Protein AF-0000000080768023 (afdb_homodimer)

Structure (mmCIF, N/CA/C/O backbone):
data_AF-0000000080768023-model_v1
#
loop_
_entity.id
_entity.type
_entity.pdbx_description
1 polymer 'Probable transcription regulator protein'
#
loop_
_atom_site.group_PDB
_atom_site.id
_atom_site.type_symbol
_atom_site.label_atom_id
_atom_site.label_alt_id
_atom_site.label_comp_id
_atom_site.label_asym_id
_atom_site.label_entity_id
_atom_site.label_seq_id
_atom_site.pdbx_PDB_ins_code
_atom_site.Cartn_x
_atom_site.Cartn_y
_atom_site.Cartn_z
_atom_site.occupancy
_atom_site.B_iso_or_equiv
_atom_site.auth_seq_id
_atom_site.auth_comp_id
_atom_site.auth_asym_id
_atom_site.auth_atom_id
_atom_site.pdbx_PDB_model_num
ATOM 1 N N . MET A 1 1 ? 14.68 -6.324 19.484 1 39.81 1 MET A N 1
ATOM 2 C CA . MET A 1 1 ? 15.797 -5.855 18.656 1 39.81 1 MET A CA 1
ATOM 3 C C . MET A 1 1 ? 15.359 -5.605 17.219 1 39.81 1 MET A C 1
ATOM 5 O O . MET A 1 1 ? 14.578 -6.383 16.672 1 39.81 1 MET A O 1
ATOM 9 N N . LYS A 1 2 ? 15.414 -4.352 16.703 1 50.47 2 LYS A N 1
ATOM 10 C CA . LYS A 1 2 ? 15 -4.09 15.32 1 50.47 2 LYS A CA 1
ATOM 11 C C . LYS A 1 2 ? 15.594 -5.117 14.367 1 50.47 2 LYS A C 1
ATOM 13 O O . LYS A 1 2 ? 16.797 -5.398 14.414 1 50.47 2 LYS A O 1
ATOM 18 N N . PRO A 1 3 ? 14.828 -5.941 13.727 1 58.25 3 PRO A N 1
ATOM 19 C CA . PRO A 1 3 ? 15.469 -6.957 12.883 1 58.25 3 PRO A CA 1
ATOM 20 C C . PRO A 1 3 ? 16.594 -6.383 12.023 1 58.25 3 PRO A C 1
ATOM 22 O O . PRO A 1 3 ? 16.547 -5.215 11.633 1 58.25 3 PRO A O 1
ATOM 25 N N . LYS A 1 4 ? 17.812 -6.875 12.211 1 63.78 4 LYS A N 1
ATOM 26 C CA . LYS A 1 4 ? 19 -6.496 11.445 1 63.78 4 LYS A CA 1
ATOM 27 C C . LYS A 1 4 ? 18.75 -6.617 9.945 1 63.78 4 LYS A C 1
ATOM 29 O O . LYS A 1 4 ? 18.141 -7.59 9.492 1 63.78 4 LYS A O 1
ATOM 34 N N . ALA A 1 5 ? 18.984 -5.449 9.156 1 71.31 5 ALA A N 1
ATOM 35 C CA . ALA A 1 5 ? 18.938 -5.477 7.695 1 71.31 5 ALA A CA 1
ATOM 36 C C . ALA A 1 5 ? 19.688 -6.68 7.137 1 71.31 5 ALA A C 1
ATOM 38 O O . ALA A 1 5 ? 20.734 -7.066 7.672 1 71.31 5 ALA A O 1
ATOM 39 N N . VAL A 1 6 ? 18.938 -7.504 6.281 1 82.31 6 VAL A N 1
ATOM 40 C CA . VAL A 1 6 ? 19.531 -8.633 5.578 1 82.31 6 VAL A CA 1
ATOM 41 C C . VAL A 1 6 ? 20.375 -8.133 4.41 1 82.31 6 VAL A C 1
ATOM 43 O O . VAL A 1 6 ? 20.031 -7.148 3.756 1 82.31 6 VAL A O 1
ATOM 46 N N . GLU A 1 7 ? 21.547 -8.68 4.324 1 88 7 GLU A N 1
ATOM 47 C CA . GLU A 1 7 ? 22.359 -8.336 3.17 1 88 7 GLU A CA 1
ATOM 48 C C . GLU A 1 7 ? 21.828 -8.984 1.896 1 88 7 GLU A C 1
ATOM 50 O O . GLU A 1 7 ? 21.797 -10.211 1.781 1 88 7 GLU A O 1
ATOM 55 N N . LEU A 1 8 ? 21.375 -8.164 0.976 1 93.69 8 LEU A N 1
ATOM 56 C CA . LEU A 1 8 ? 20.828 -8.633 -0.293 1 93.69 8 LEU A CA 1
ATOM 57 C C . LEU A 1 8 ? 21.828 -8.422 -1.427 1 93.69 8 LEU A C 1
ATOM 59 O O . LEU A 1 8 ? 22.422 -7.344 -1.548 1 93.69 8 LEU A O 1
ATOM 63 N N . ASP A 1 9 ? 22.047 -9.43 -2.16 1 93.69 9 ASP A N 1
ATOM 64 C CA . ASP A 1 9 ? 22.906 -9.25 -3.322 1 93.69 9 ASP A CA 1
ATOM 65 C C . ASP A 1 9 ? 22.094 -8.891 -4.562 1 93.69 9 ASP A C 1
ATOM 67 O O . ASP A 1 9 ? 20.891 -8.68 -4.477 1 93.69 9 ASP A O 1
ATOM 71 N N . ARG A 1 10 ? 22.75 -8.773 -5.688 1 93.94 10 ARG A N 1
ATOM 72 C CA . ARG A 1 10 ? 22.141 -8.297 -6.922 1 93.94 10 ARG A CA 1
ATOM 73 C C . ARG A 1 10 ? 21.047 -9.242 -7.387 1 93.94 10 ARG A C 1
ATOM 75 O O . ARG A 1 10 ? 20 -8.805 -7.898 1 93.94 10 ARG A O 1
ATOM 82 N N . LEU A 1 11 ? 21.281 -10.5 -7.23 1 95 11 LEU A N 1
ATOM 83 C CA . LEU A 1 11 ? 20.297 -11.484 -7.668 1 95 11 LEU A CA 1
ATOM 84 C C . LEU A 1 11 ? 19.047 -11.43 -6.797 1 95 11 LEU A C 1
ATOM 86 O O . LEU A 1 11 ? 17.922 -11.555 -7.297 1 95 11 LEU A O 1
ATOM 90 N N . ASP A 1 12 ? 19.266 -11.273 -5.488 1 96 12 ASP A N 1
ATOM 91 C CA . ASP A 1 12 ? 18.141 -11.094 -4.59 1 96 12 ASP A CA 1
ATOM 92 C C . ASP A 1 12 ? 17.266 -9.914 -5.035 1 96 12 ASP A C 1
ATOM 94 O O . ASP A 1 12 ? 16.047 -10.031 -5.09 1 96 12 ASP A O 1
ATOM 98 N N . TRP A 1 13 ? 17.891 -8.844 -5.418 1 95.56 13 TRP A N 1
ATOM 99 C CA . TRP A 1 13 ? 17.172 -7.641 -5.82 1 95.56 13 TRP A CA 1
ATOM 100 C C . TRP A 1 13 ? 16.422 -7.871 -7.129 1 95.56 13 TRP A C 1
ATOM 102 O O . TRP A 1 13 ? 15.297 -7.395 -7.301 1 95.56 13 TRP A O 1
ATOM 112 N N . ARG A 1 14 ? 17.047 -8.492 -8 1 95.25 14 ARG A N 1
ATOM 113 C CA . ARG A 1 14 ? 16.359 -8.797 -9.258 1 95.25 14 ARG A CA 1
ATOM 114 C C . ARG A 1 14 ? 15.109 -9.625 -9.016 1 95.25 14 ARG A C 1
ATOM 116 O O . ARG A 1 14 ? 14.07 -9.383 -9.633 1 95.25 14 ARG A O 1
ATOM 123 N N . ILE A 1 15 ? 15.242 -10.57 -8.141 1 96.94 15 ILE A N 1
ATOM 124 C CA . ILE A 1 15 ? 14.102 -11.406 -7.777 1 96.94 15 ILE A CA 1
ATOM 125 C C . ILE A 1 15 ? 13 -10.539 -7.176 1 96.94 15 ILE A C 1
ATOM 127 O O . ILE A 1 15 ? 11.836 -10.633 -7.586 1 96.94 15 ILE A O 1
ATOM 131 N N . LEU A 1 16 ? 13.383 -9.672 -6.242 1 96.75 16 LEU A N 1
ATOM 132 C CA . LEU A 1 16 ? 12.414 -8.82 -5.551 1 96.75 16 LEU A CA 1
ATOM 133 C C . LEU A 1 16 ? 11.727 -7.875 -6.523 1 96.75 16 LEU A C 1
ATOM 135 O O . LEU A 1 16 ? 10.523 -7.621 -6.406 1 96.75 16 LEU A O 1
ATOM 139 N N . GLU A 1 17 ? 12.469 -7.379 -7.426 1 95 17 GLU A N 1
ATOM 140 C CA . GLU A 1 17 ? 11.914 -6.445 -8.398 1 95 17 GLU A CA 1
ATOM 141 C C . GLU A 1 17 ? 10.859 -7.125 -9.266 1 95 17 GLU A C 1
ATOM 143 O O . GLU A 1 17 ? 9.781 -6.566 -9.492 1 95 17 GLU A O 1
ATOM 148 N N . VAL A 1 18 ? 11.117 -8.305 -9.703 1 95.44 18 VAL A N 1
ATOM 149 C CA . VAL A 1 18 ? 10.172 -9.039 -10.539 1 95.44 18 VAL A CA 1
ATOM 150 C C . VAL A 1 18 ? 8.93 -9.398 -9.719 1 95.44 18 VAL A C 1
ATOM 152 O O . VAL A 1 18 ? 7.805 -9.172 -10.156 1 95.44 18 VAL A O 1
ATOM 155 N N . LEU A 1 19 ? 9.125 -9.844 -8.523 1 96.56 19 LEU A N 1
ATOM 156 C CA . LEU A 1 19 ? 8.023 -10.336 -7.703 1 96.56 19 LEU A CA 1
ATOM 157 C C . LEU A 1 19 ? 7.113 -9.188 -7.273 1 96.56 19 LEU A C 1
ATOM 159 O O . LEU A 1 19 ? 5.918 -9.383 -7.062 1 96.56 19 LEU A O 1
ATOM 163 N N . GLN A 1 20 ? 7.645 -7.965 -7.148 1 96.06 20 GLN A N 1
ATOM 164 C CA . GLN A 1 20 ? 6.84 -6.816 -6.75 1 96.06 20 GLN A CA 1
ATOM 165 C C . GLN A 1 20 ? 5.891 -6.395 -7.871 1 96.06 20 GLN A C 1
ATOM 167 O O . GLN A 1 20 ? 4.887 -5.723 -7.621 1 96.06 20 GLN A O 1
ATOM 172 N N . THR A 1 21 ? 6.199 -6.801 -9.047 1 92.25 21 THR A N 1
ATOM 173 C CA . THR A 1 21 ? 5.367 -6.414 -10.18 1 92.25 21 THR A CA 1
ATOM 174 C C . THR A 1 21 ? 4.59 -7.613 -10.719 1 92.25 21 THR A C 1
ATOM 176 O O . THR A 1 21 ? 3.471 -7.465 -11.211 1 92.25 21 THR A O 1
ATOM 179 N N . HIS A 1 22 ? 5.211 -8.758 -10.594 1 91.81 22 HIS A N 1
ATOM 180 C CA . HIS A 1 22 ? 4.617 -10 -11.062 1 91.81 22 HIS A CA 1
ATOM 181 C C . HIS A 1 22 ? 4.762 -11.109 -10.023 1 91.81 22 HIS A C 1
ATOM 183 O O . HIS A 1 22 ? 5.539 -12.047 -10.219 1 91.81 22 HIS A O 1
ATOM 189 N N . ALA A 1 23 ? 3.848 -11.055 -9.148 1 94.06 23 ALA A N 1
ATOM 190 C CA . ALA A 1 23 ? 3.986 -11.969 -8.016 1 94.06 23 ALA A CA 1
ATOM 191 C C . ALA A 1 23 ? 3.617 -13.391 -8.414 1 94.06 23 ALA A C 1
ATOM 193 O O . ALA A 1 23 ? 3.988 -14.352 -7.727 1 94.06 23 ALA A O 1
ATOM 194 N N . ARG A 1 24 ? 2.912 -13.57 -9.469 1 91.88 24 ARG A N 1
ATOM 195 C CA . ARG A 1 24 ? 2.438 -14.898 -9.844 1 91.88 24 ARG A CA 1
ATOM 196 C C . ARG A 1 24 ? 3.355 -15.539 -10.883 1 91.88 24 ARG A C 1
ATOM 198 O O . ARG A 1 24 ? 3.045 -16.609 -11.422 1 91.88 24 ARG A O 1
ATOM 205 N N . VAL A 1 25 ? 4.438 -14.93 -11.172 1 93.06 25 VAL A N 1
ATOM 206 C CA . VAL A 1 25 ? 5.422 -15.516 -12.07 1 93.06 25 VAL A CA 1
ATOM 207 C C . VAL A 1 25 ? 5.91 -16.844 -11.5 1 93.06 25 VAL A C 1
ATOM 209 O O . VAL A 1 25 ? 6.125 -16.969 -10.289 1 93.06 25 VAL A O 1
ATOM 212 N N . THR A 1 26 ? 6.066 -17.828 -12.383 1 92.94 26 THR A N 1
ATOM 213 C CA . THR A 1 26 ? 6.594 -19.109 -11.922 1 92.94 26 THR A CA 1
ATOM 214 C C . THR A 1 26 ? 8.094 -19.016 -11.641 1 92.94 26 THR A C 1
ATOM 216 O O . THR A 1 26 ? 8.789 -18.203 -12.258 1 92.94 26 THR A O 1
ATOM 219 N N . ASN A 1 27 ? 8.5 -19.875 -10.711 1 94.81 27 ASN A N 1
ATOM 220 C CA . ASN A 1 27 ? 9.93 -19.891 -10.422 1 94.81 27 ASN A CA 1
ATOM 221 C C . ASN A 1 27 ? 10.75 -20.234 -11.664 1 94.81 27 ASN A C 1
ATOM 223 O O . ASN A 1 27 ? 11.867 -19.734 -11.836 1 94.81 27 ASN A O 1
ATOM 227 N N . THR A 1 28 ? 10.188 -21.062 -12.477 1 95.69 28 THR A N 1
ATOM 228 C CA . THR A 1 28 ? 10.852 -21.406 -13.727 1 95.69 28 THR A CA 1
ATOM 229 C C . THR A 1 28 ? 11.016 -20.188 -14.617 1 95.69 28 THR A C 1
ATOM 231 O O . THR A 1 28 ? 12.117 -19.906 -15.094 1 95.69 28 THR A O 1
ATOM 234 N N . GLU A 1 29 ? 9.984 -19.469 -14.828 1 96.19 29 GLU A N 1
ATOM 235 C CA . GLU A 1 29 ? 10.023 -18.266 -15.664 1 96.19 29 GLU A CA 1
ATOM 236 C C . GLU A 1 29 ? 10.93 -17.203 -15.047 1 96.19 29 GLU A C 1
ATOM 238 O O . GLU A 1 29 ? 11.695 -16.547 -15.758 1 96.19 29 GLU A O 1
ATOM 243 N N . LEU A 1 30 ? 10.805 -17.047 -13.766 1 96.19 30 LEU A N 1
ATOM 244 C CA . LEU A 1 30 ? 11.648 -16.094 -13.062 1 96.19 30 LEU A CA 1
ATOM 245 C C . LEU A 1 30 ? 13.125 -16.438 -13.227 1 96.19 30 LEU A C 1
ATOM 247 O O . LEU A 1 30 ? 13.945 -15.555 -13.477 1 96.19 30 LEU A O 1
ATOM 251 N N . GLY A 1 31 ? 13.414 -17.688 -13.062 1 96.56 31 GLY A N 1
ATOM 252 C CA . GLY A 1 31 ? 14.781 -18.141 -13.273 1 96.56 31 GLY A CA 1
ATOM 253 C C . GLY A 1 31 ? 15.32 -17.812 -14.648 1 96.56 31 GLY A C 1
ATOM 254 O O . GLY A 1 31 ? 16.438 -17.297 -14.781 1 96.56 31 GLY A O 1
ATOM 255 N N . LYS A 1 32 ? 14.547 -18.062 -15.68 1 96.5 32 LYS A N 1
ATOM 256 C CA . LYS A 1 32 ? 14.922 -17.75 -17.062 1 96.5 32 LYS A CA 1
ATOM 257 C C . LYS A 1 32 ? 15.195 -16.266 -17.234 1 96.5 32 LYS A C 1
ATOM 259 O O . LYS A 1 32 ? 16.141 -15.875 -17.906 1 96.5 32 LYS A O 1
ATOM 264 N N . GLN A 1 33 ? 14.453 -15.477 -16.625 1 94.88 33 GLN A N 1
ATOM 265 C CA . GLN A 1 33 ? 14.555 -14.031 -16.766 1 94.88 33 GLN A CA 1
ATOM 266 C C . GLN A 1 33 ? 15.844 -13.508 -16.141 1 94.88 33 GLN A C 1
ATOM 268 O O . GLN A 1 33 ? 16.422 -12.539 -16.641 1 94.88 33 GLN A O 1
ATOM 273 N N . ILE A 1 34 ? 16.266 -14.117 -15.102 1 94.62 34 ILE A N 1
ATOM 274 C CA . ILE A 1 34 ? 17.344 -13.477 -14.375 1 94.62 34 ILE A CA 1
ATOM 275 C C . ILE A 1 34 ? 18.609 -14.352 -14.438 1 94.62 34 ILE A C 1
ATOM 277 O O . ILE A 1 34 ? 19.609 -14.062 -13.773 1 94.62 34 ILE A O 1
ATOM 281 N N . GLY A 1 35 ? 18.547 -15.477 -15.086 1 95.38 35 GLY A N 1
ATOM 282 C CA . GLY A 1 35 ? 19.719 -16.312 -15.336 1 95.38 35 GLY A CA 1
ATOM 283 C C . GLY A 1 35 ? 20.016 -17.266 -14.203 1 95.38 35 GLY A C 1
ATOM 284 O O . GLY A 1 35 ? 21.172 -17.469 -13.844 1 95.38 35 GLY A O 1
ATOM 285 N N . LEU A 1 36 ? 19.062 -17.844 -13.586 1 96.38 36 LEU A N 1
ATOM 286 C CA . LEU A 1 36 ? 19.203 -18.844 -12.531 1 96.38 36 LEU A CA 1
ATOM 287 C C . LEU A 1 36 ? 18.375 -20.078 -12.844 1 96.38 36 LEU A C 1
ATOM 289 O O . LEU A 1 36 ? 17.422 -20.016 -13.617 1 96.38 36 LEU A O 1
ATOM 293 N N . SER A 1 37 ? 18.859 -21.156 -12.211 1 96.81 37 SER A N 1
ATOM 294 C CA . SER A 1 37 ? 18.016 -22.344 -12.273 1 96.81 37 SER A CA 1
ATOM 295 C C . SER A 1 37 ? 16.797 -22.219 -11.391 1 96.81 37 SER A C 1
ATOM 297 O O . SER A 1 37 ? 16.766 -21.391 -10.469 1 96.81 37 SER A O 1
ATOM 299 N N . GLN A 1 38 ? 15.805 -23.016 -11.672 1 96.56 38 GLN A N 1
ATOM 300 C CA . GLN A 1 38 ? 14.57 -23 -10.891 1 96.56 38 GLN A CA 1
ATOM 301 C C . GLN A 1 38 ? 14.852 -23.328 -9.43 1 96.56 38 GLN A C 1
ATOM 303 O O . GLN A 1 38 ? 14.367 -22.641 -8.523 1 96.56 38 GLN A O 1
ATOM 308 N N . PRO A 1 39 ? 15.664 -24.375 -9.102 1 97.25 39 PRO A N 1
ATOM 309 C CA . PRO A 1 39 ? 15.953 -24.656 -7.691 1 97.25 39 PRO A CA 1
ATOM 310 C C . PRO A 1 39 ? 16.672 -23.5 -6.996 1 97.25 39 PRO A C 1
ATOM 312 O O . PRO A 1 39 ? 16.422 -23.234 -5.816 1 97.25 39 PRO A O 1
ATOM 315 N N . ALA A 1 40 ? 17.516 -22.859 -7.684 1 97.31 40 ALA A N 1
ATOM 316 C CA . ALA A 1 40 ? 18.234 -21.719 -7.117 1 97.31 40 ALA A CA 1
ATOM 317 C C . ALA A 1 40 ? 17.281 -20.578 -6.781 1 97.31 40 ALA A C 1
ATOM 319 O O . ALA A 1 40 ? 17.391 -19.984 -5.711 1 97.31 40 ALA A O 1
ATOM 320 N N . VAL A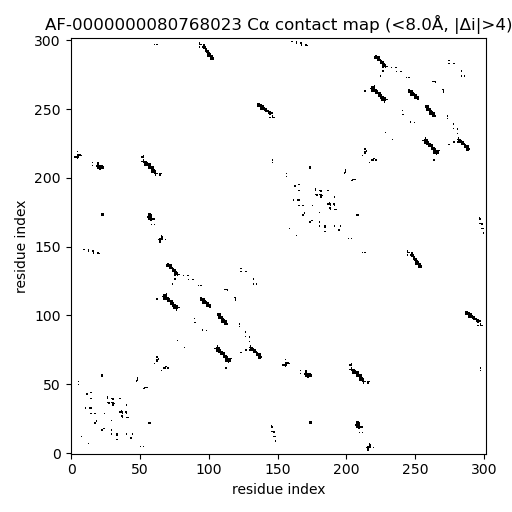 1 41 ? 16.406 -20.25 -7.738 1 97.44 41 VAL A N 1
ATOM 321 C CA . VAL A 1 41 ? 15.398 -19.219 -7.516 1 97.44 41 VAL A CA 1
ATOM 322 C C . VAL A 1 41 ? 14.539 -19.594 -6.309 1 97.44 41 VAL A C 1
ATOM 324 O O . VAL A 1 41 ? 14.32 -18.766 -5.418 1 97.44 41 VAL A O 1
ATOM 327 N N . SER A 1 42 ? 14.117 -20.812 -6.281 1 97.38 42 SER A N 1
ATOM 328 C CA . SER A 1 42 ? 13.258 -21.281 -5.199 1 97.38 42 SER A CA 1
ATOM 329 C C . SER A 1 42 ? 13.945 -21.141 -3.844 1 97.38 42 SER A C 1
ATOM 331 O O . SER A 1 42 ? 13.328 -20.703 -2.873 1 97.38 42 SER A O 1
ATOM 333 N N . ALA A 1 43 ? 15.133 -21.516 -3.799 1 97.81 43 ALA A N 1
ATOM 334 C CA . ALA A 1 43 ? 15.898 -21.438 -2.557 1 97.81 43 ALA A CA 1
ATOM 335 C C . ALA A 1 43 ? 16.047 -19.984 -2.096 1 97.81 43 ALA A C 1
ATOM 337 O O . ALA A 1 43 ? 15.906 -19.688 -0.906 1 97.81 43 ALA A O 1
ATOM 338 N N . ARG A 1 44 ? 16.312 -19.156 -3 1 97.44 44 ARG A N 1
ATOM 339 C CA . ARG A 1 44 ? 16.5 -17.75 -2.66 1 97.44 44 ARG A CA 1
ATOM 340 C C . ARG A 1 44 ? 15.188 -17.125 -2.193 1 97.44 44 ARG A C 1
ATOM 342 O O . ARG A 1 44 ? 15.164 -16.391 -1.211 1 97.44 44 ARG A O 1
ATOM 349 N N . ILE A 1 45 ? 14.141 -17.391 -2.889 1 97.38 45 ILE A N 1
ATOM 350 C CA . ILE A 1 45 ? 12.836 -16.875 -2.498 1 97.38 45 ILE A CA 1
ATOM 351 C C . ILE A 1 45 ? 12.477 -17.375 -1.098 1 97.38 45 ILE A C 1
ATOM 353 O O . ILE A 1 45 ? 12.031 -16.594 -0.251 1 97.38 45 ILE A O 1
ATOM 357 N N . ARG A 1 46 ? 12.68 -18.656 -0.914 1 97.31 46 ARG A N 1
ATOM 358 C CA . ARG A 1 46 ? 12.406 -19.234 0.399 1 97.31 46 ARG A CA 1
ATOM 359 C C . ARG A 1 46 ? 13.203 -18.531 1.486 1 97.31 46 ARG A C 1
A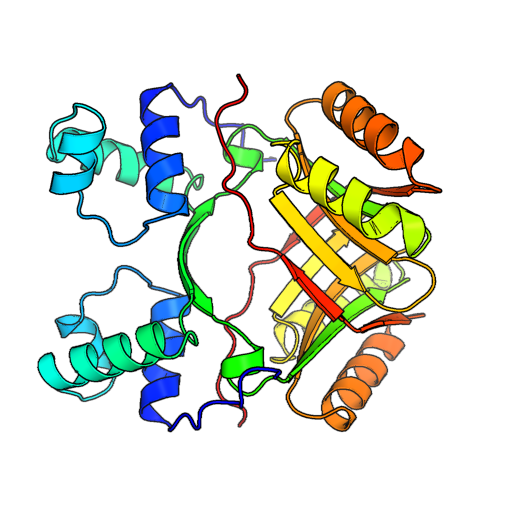TOM 361 O O . ARG A 1 46 ? 12.672 -18.203 2.549 1 97.31 46 ARG A O 1
ATOM 368 N N . ARG A 1 47 ? 14.375 -18.328 1.253 1 97.31 47 ARG A N 1
ATOM 369 C CA . ARG A 1 47 ? 15.234 -17.625 2.199 1 97.31 47 ARG A CA 1
ATOM 370 C C . ARG A 1 47 ? 14.711 -16.219 2.473 1 97.31 47 ARG A C 1
ATOM 372 O O . ARG A 1 47 ? 14.664 -15.781 3.625 1 97.31 47 ARG A O 1
ATOM 379 N N . LEU A 1 48 ? 14.398 -15.477 1.416 1 97.56 48 LEU A N 1
ATOM 380 C CA . LEU A 1 48 ? 13.875 -14.117 1.536 1 97.56 48 LEU A CA 1
ATOM 381 C C . LEU A 1 48 ? 12.578 -14.102 2.334 1 97.56 48 LEU A C 1
ATOM 383 O O . LEU A 1 48 ? 12.328 -13.164 3.094 1 97.56 48 LEU A O 1
ATOM 387 N N . GLU A 1 49 ? 11.75 -15.102 2.166 1 96.94 49 GLU A N 1
ATOM 388 C CA . GLU A 1 49 ? 10.508 -15.234 2.926 1 96.94 49 GLU A CA 1
ATOM 389 C C . GLU A 1 49 ? 10.789 -15.555 4.391 1 96.94 49 GLU A C 1
ATOM 391 O O . GLU A 1 49 ? 10.211 -14.938 5.289 1 96.94 49 GLU A O 1
ATOM 396 N N . GLU A 1 50 ? 11.68 -16.469 4.641 1 96.81 50 GLU A N 1
ATOM 397 C CA . GLU A 1 50 ? 12.031 -16.875 5.996 1 96.81 50 GLU A CA 1
ATOM 398 C C . GLU A 1 50 ? 12.656 -15.719 6.777 1 96.81 50 GLU A C 1
ATOM 400 O O . GLU A 1 50 ? 12.438 -15.586 7.984 1 96.81 50 GLU A O 1
ATOM 405 N N . GLN A 1 51 ? 13.383 -14.93 6.086 1 96.25 51 GLN A N 1
ATOM 406 C CA . GLN A 1 51 ? 14.047 -13.789 6.703 1 96.25 51 GLN A CA 1
ATOM 407 C C . GLN A 1 51 ? 13.078 -12.633 6.914 1 96.25 51 GLN A C 1
ATOM 409 O O . GLN A 1 51 ? 13.422 -11.641 7.559 1 96.25 51 GLN A O 1
ATOM 414 N N . GLY A 1 52 ? 11.922 -12.695 6.309 1 95.69 52 GLY A N 1
ATOM 415 C CA . GLY A 1 52 ? 10.898 -11.672 6.5 1 95.69 52 GLY A CA 1
ATOM 416 C C . GLY A 1 52 ? 10.984 -10.547 5.496 1 95.69 52 GLY A C 1
ATOM 417 O O . GLY A 1 52 ? 10.219 -9.586 5.562 1 95.69 52 GLY A O 1
ATOM 418 N N . VAL A 1 53 ? 11.969 -10.586 4.566 1 96.62 53 VAL A N 1
ATOM 419 C CA . VAL A 1 53 ? 12.078 -9.57 3.527 1 96.62 53 VAL A CA 1
ATOM 420 C C . VAL A 1 53 ? 10.812 -9.562 2.674 1 96.62 53 VAL A C 1
ATOM 422 O O . VAL A 1 53 ? 10.258 -8.5 2.381 1 96.62 53 VAL A O 1
ATOM 425 N N . ILE A 1 54 ? 10.477 -10.75 2.236 1 96.75 54 ILE A N 1
ATOM 426 C CA . ILE A 1 54 ? 9.172 -10.914 1.609 1 96.75 54 ILE A CA 1
ATOM 427 C C . ILE A 1 54 ? 8.125 -11.25 2.674 1 96.75 54 ILE A C 1
ATOM 429 O O . ILE A 1 54 ? 8.195 -12.312 3.303 1 96.75 54 ILE A O 1
ATOM 433 N N . GLU A 1 55 ? 7.145 -10.422 2.816 1 95.38 55 GLU A N 1
ATOM 434 C CA . GLU A 1 55 ? 6.141 -10.586 3.861 1 95.38 55 GLU A CA 1
ATOM 435 C C . GLU A 1 55 ? 4.953 -11.406 3.361 1 95.38 55 GLU A C 1
ATOM 437 O O . GLU A 1 55 ? 4.172 -11.93 4.156 1 95.38 55 GLU A O 1
ATOM 442 N N . GLY A 1 56 ? 4.832 -11.461 2.064 1 95.25 56 GLY A N 1
ATOM 443 C CA . GLY A 1 56 ? 3.734 -12.188 1.446 1 95.25 56 GLY A CA 1
ATOM 444 C C . GLY A 1 56 ? 3.412 -11.703 0.045 1 95.25 56 GLY A C 1
ATOM 445 O O . GLY A 1 56 ? 4.129 -10.867 -0.507 1 95.25 56 GLY A O 1
ATOM 446 N N . TYR A 1 57 ? 2.434 -12.266 -0.469 1 96.12 57 TYR A N 1
ATOM 447 C CA . TYR A 1 57 ? 1.954 -11.953 -1.81 1 96.12 57 TYR A CA 1
ATOM 448 C C . TYR A 1 57 ? 0.479 -11.57 -1.786 1 96.12 57 TYR A C 1
ATOM 450 O O . TYR A 1 57 ? -0.332 -12.234 -1.141 1 96.12 57 TYR A O 1
ATOM 458 N N . SER A 1 58 ? 0.235 -10.516 -2.471 1 96.31 58 SER A N 1
ATOM 459 C CA . SER A 1 58 ? -1.14 -10.031 -2.41 1 96.31 58 SER A CA 1
ATOM 460 C C . SER A 1 58 ? -1.611 -9.531 -3.771 1 96.31 58 SER A C 1
ATOM 462 O O . SER A 1 58 ? -0.82 -9 -4.551 1 96.31 58 SER A O 1
ATOM 464 N N . ALA A 1 59 ? -2.867 -9.695 -4.008 1 96.69 59 ALA A N 1
ATOM 465 C CA . ALA A 1 59 ? -3.5 -8.992 -5.117 1 96.69 59 ALA A CA 1
ATOM 466 C C . ALA A 1 59 ? -3.738 -7.523 -4.777 1 96.69 59 ALA A C 1
ATOM 468 O O . ALA A 1 59 ? -4.129 -7.199 -3.654 1 96.69 59 ALA A O 1
ATOM 469 N N . ARG A 1 60 ? -3.465 -6.699 -5.664 1 95.06 60 ARG A N 1
ATOM 470 C CA . ARG A 1 60 ? -3.818 -5.285 -5.551 1 95.06 60 ARG A CA 1
ATOM 471 C C . ARG A 1 60 ? -5.219 -5.027 -6.094 1 95.06 60 ARG A C 1
ATOM 473 O O . ARG A 1 60 ? -5.492 -5.281 -7.27 1 95.06 60 ARG A O 1
ATOM 480 N N . ILE A 1 61 ? -6.02 -4.516 -5.199 1 95.38 61 ILE A N 1
ATOM 481 C CA . ILE A 1 61 ? -7.422 -4.316 -5.547 1 95.38 61 ILE A CA 1
ATOM 482 C C . ILE A 1 61 ? -7.703 -2.828 -5.727 1 95.38 61 ILE A C 1
ATOM 484 O O . ILE A 1 61 ? -7.23 -2 -4.941 1 95.38 61 ILE A O 1
ATOM 488 N N . ASN A 1 62 ? -8.43 -2.516 -6.793 1 94.56 62 ASN A N 1
ATOM 489 C CA . ASN A 1 62 ? -8.953 -1.166 -6.961 1 94.56 62 ASN A CA 1
ATOM 490 C C . ASN A 1 62 ? -10.188 -0.933 -6.094 1 94.56 62 ASN A C 1
ATOM 492 O O . ASN A 1 62 ? -11.266 -1.451 -6.387 1 94.56 62 ASN A O 1
ATOM 496 N N . PRO A 1 63 ? -10.016 -0.168 -5.047 1 93.88 63 PRO A N 1
ATOM 497 C CA . PRO A 1 63 ? -11.156 -0.011 -4.137 1 93.88 63 PRO A CA 1
ATOM 498 C C . PRO A 1 63 ? -12.391 0.562 -4.828 1 93.88 63 PRO A C 1
ATOM 500 O O . PRO A 1 63 ? -13.516 0.132 -4.551 1 93.88 63 PRO A O 1
ATOM 503 N N . GLU A 1 64 ? -12.195 1.5 -5.684 1 92.25 64 GLU A N 1
ATOM 504 C CA . GLU A 1 64 ? -13.312 2.146 -6.367 1 92.25 64 GLU A CA 1
ATOM 505 C C . GLU A 1 64 ? -14.109 1.143 -7.195 1 92.25 64 GLU A C 1
ATOM 507 O O . GLU A 1 64 ? -15.336 1.076 -7.086 1 92.25 64 GLU A O 1
ATOM 512 N N . LEU A 1 65 ? -13.406 0.35 -7.961 1 93.62 65 LEU A N 1
ATOM 513 C CA . LEU A 1 65 ? -14.07 -0.633 -8.812 1 93.62 65 LEU A CA 1
ATOM 514 C C . LEU A 1 65 ? -14.641 -1.776 -7.977 1 93.62 65 LEU A C 1
ATOM 516 O O . LEU A 1 65 ? -15.531 -2.502 -8.438 1 93.62 65 LEU A O 1
ATOM 520 N N . ALA A 1 66 ? -14.117 -1.894 -6.734 1 93.81 66 ALA A N 1
ATOM 521 C CA . ALA A 1 66 ? -14.625 -2.908 -5.816 1 93.81 66 ALA A CA 1
ATOM 522 C C . ALA A 1 66 ? -15.805 -2.371 -5.012 1 93.81 66 ALA A C 1
ATOM 524 O O . ALA A 1 66 ? -16.266 -3.016 -4.066 1 93.81 66 ALA A O 1
ATOM 525 N N . GLY A 1 67 ? -16.25 -1.196 -5.277 1 91.75 67 GLY A N 1
ATOM 526 C CA . GLY A 1 67 ? -17.453 -0.656 -4.664 1 91.75 67 GLY A CA 1
ATOM 527 C C . GLY A 1 67 ? -17.172 0.235 -3.469 1 91.75 67 GLY A C 1
ATOM 528 O O . GLY A 1 67 ? -18.078 0.576 -2.707 1 91.75 67 GLY A O 1
ATOM 529 N N . ARG A 1 68 ?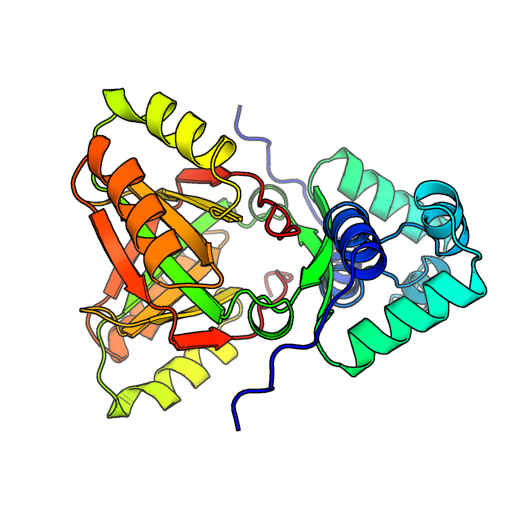 -15.938 0.447 -3.217 1 93.44 68 ARG A N 1
ATOM 530 C CA . ARG A 1 68 ? -15.531 1.402 -2.191 1 93.44 68 ARG A CA 1
ATOM 531 C C . ARG A 1 68 ? -15.07 2.715 -2.818 1 93.44 68 ARG A C 1
ATOM 533 O O . ARG A 1 68 ? -13.875 2.996 -2.871 1 93.44 68 ARG A O 1
ATOM 540 N N . ASP A 1 69 ? -15.953 3.605 -3.025 1 91.5 69 ASP A N 1
ATOM 541 C CA . ASP A 1 69 ? -15.758 4.777 -3.873 1 91.5 69 ASP A CA 1
ATOM 542 C C . ASP A 1 69 ? -15.016 5.883 -3.125 1 91.5 69 ASP A C 1
ATOM 544 O O . ASP A 1 69 ? -14.469 6.797 -3.742 1 91.5 69 ASP A O 1
ATOM 548 N N . ILE A 1 70 ? -15.086 5.703 -1.883 1 96.5 70 ILE A N 1
ATOM 549 C CA . ILE A 1 70 ? -14.539 6.797 -1.087 1 96.5 70 ILE A CA 1
ATOM 550 C C . ILE A 1 70 ? -13.297 6.312 -0.336 1 96.5 70 ILE A C 1
ATOM 552 O O . ILE A 1 70 ? -13.352 5.32 0.391 1 96.5 70 ILE A O 1
ATOM 556 N N . SER A 1 71 ? -12.242 6.953 -0.606 1 97.69 71 SER A N 1
ATOM 557 C CA . SER A 1 71 ? -11 6.742 0.129 1 97.69 71 SER A CA 1
ATOM 558 C C . SER A 1 71 ? -10.578 8.008 0.871 1 97.69 71 SER A C 1
ATOM 560 O O . SER A 1 71 ? -10.688 9.109 0.337 1 97.69 71 SER A O 1
ATOM 562 N N . ALA A 1 72 ? -10.117 7.801 2.113 1 98.62 72 ALA A N 1
ATOM 563 C CA . ALA A 1 72 ? -9.711 8.945 2.924 1 98.62 72 ALA A CA 1
ATOM 564 C C . ALA A 1 72 ? -8.445 8.641 3.715 1 98.62 72 ALA A C 1
ATOM 566 O O . ALA A 1 72 ? -8.242 7.504 4.152 1 98.62 72 ALA A O 1
ATOM 567 N N . LEU A 1 73 ? -7.637 9.648 3.828 1 98.69 73 LEU A N 1
ATOM 568 C CA . LEU A 1 73 ? -6.539 9.633 4.789 1 98.69 73 LEU A CA 1
ATOM 569 C C . LEU A 1 73 ? -6.898 10.43 6.039 1 98.69 73 LEU A C 1
ATOM 571 O O . LEU A 1 73 ? -7.309 11.594 5.941 1 98.69 73 LEU A O 1
ATOM 575 N N . ILE A 1 74 ? -6.727 9.789 7.141 1 98.62 74 ILE A N 1
ATOM 576 C CA . ILE A 1 74 ? -7.121 10.391 8.406 1 98.62 74 ILE A CA 1
ATOM 577 C C . ILE A 1 74 ? -5.906 10.508 9.328 1 98.62 74 ILE A C 1
ATOM 579 O O . ILE A 1 74 ? -5.258 9.508 9.633 1 98.62 74 ILE A O 1
ATOM 583 N N . ARG A 1 75 ? -5.609 11.703 9.695 1 98.5 75 ARG A N 1
ATOM 584 C CA . ARG A 1 75 ? -4.555 11.977 10.664 1 98.5 75 ARG A CA 1
ATOM 585 C C . ARG A 1 75 ? -5.137 12.164 12.062 1 98.5 75 ARG A C 1
ATOM 587 O O . ARG A 1 75 ? -6.16 12.828 12.234 1 98.5 75 ARG A O 1
ATOM 594 N N . ILE A 1 76 ? -4.48 11.57 13.023 1 98.5 76 ILE A N 1
ATOM 595 C CA . ILE A 1 76 ? -4.969 11.602 14.398 1 98.5 76 ILE A CA 1
ATOM 596 C C . ILE A 1 76 ? -3.9 12.188 15.32 1 98.5 76 ILE A C 1
ATOM 598 O O . ILE A 1 76 ? -2.768 11.703 15.352 1 98.5 76 ILE A O 1
ATOM 602 N N . GLN A 1 77 ? -4.242 13.25 15.938 1 98 77 GLN A N 1
ATOM 603 C CA . GLN A 1 77 ? -3.418 13.805 17.016 1 98 77 GLN A CA 1
ATOM 604 C C . GLN A 1 77 ? -3.852 13.258 18.375 1 98 77 GLN A C 1
ATOM 606 O O . GLN A 1 77 ? -4.918 13.617 18.875 1 98 77 GLN A O 1
ATOM 611 N N . THR A 1 78 ? -3.025 12.352 18.906 1 96.12 78 THR A N 1
ATOM 612 C CA . THR A 1 78 ? -3.428 11.727 20.156 1 96.12 78 THR A CA 1
ATOM 613 C C . THR A 1 78 ? -2.244 11.625 21.125 1 96.12 78 THR A C 1
ATOM 615 O O . THR A 1 78 ? -1.209 12.258 20.906 1 96.12 78 THR A O 1
ATOM 618 N N . THR A 1 79 ? -2.463 11.055 22.234 1 93.31 79 THR A N 1
ATOM 619 C CA . THR A 1 79 ? -1.433 10.914 23.25 1 93.31 79 THR A CA 1
ATOM 620 C C . THR A 1 79 ? -0.962 9.461 23.344 1 93.31 79 THR A C 1
ATOM 622 O O . THR A 1 79 ? -1.644 8.547 22.875 1 93.31 79 THR A O 1
ATOM 625 N N . HIS A 1 80 ? 0.198 9.328 23.906 1 93.06 80 HIS A N 1
ATOM 626 C CA . HIS A 1 80 ? 0.759 7.992 24.094 1 93.06 80 HIS A CA 1
ATOM 627 C C . HIS A 1 80 ? -0.215 7.086 24.828 1 93.06 80 HIS A C 1
ATOM 629 O O . HIS A 1 80 ? -0.305 5.891 24.531 1 93.06 80 HIS A O 1
ATOM 635 N N . ALA A 1 81 ? -1.015 7.66 25.719 1 93.75 81 ALA A N 1
ATOM 636 C CA . ALA A 1 81 ? -1.949 6.898 26.547 1 93.75 81 ALA A CA 1
ATOM 637 C C . ALA A 1 81 ? -3.057 6.285 25.688 1 93.75 81 ALA A C 1
ATOM 639 O O . ALA A 1 81 ? -3.68 5.297 26.094 1 93.75 81 ALA A O 1
ATOM 640 N N . GLN A 1 82 ? -3.23 6.832 24.531 1 95.62 82 GLN A N 1
ATOM 641 C CA . GLN A 1 82 ? -4.359 6.402 23.703 1 95.62 82 GLN A CA 1
ATOM 642 C C . GLN A 1 82 ? -3.906 5.469 22.594 1 95.62 82 GLN A C 1
ATOM 644 O O . GLN A 1 82 ? -4.73 4.957 21.828 1 95.62 82 GLN A O 1
ATOM 649 N N . ILE A 1 83 ? -2.672 5.195 22.5 1 95.88 83 ILE A N 1
ATOM 650 C CA . ILE A 1 83 ? -2.102 4.465 21.375 1 95.88 83 ILE A CA 1
ATOM 651 C C . ILE A 1 83 ? -2.723 3.072 21.297 1 95.88 83 ILE A C 1
ATOM 653 O O . ILE A 1 83 ? -3.172 2.648 20.219 1 95.88 83 ILE A O 1
ATOM 657 N N . THR A 1 84 ? -2.762 2.404 22.375 1 96.75 84 THR A N 1
ATOM 658 C CA . THR A 1 84 ? -3.297 1.048 22.406 1 96.75 84 THR A CA 1
ATOM 659 C C . THR A 1 84 ? -4.762 1.037 21.984 1 96.75 84 THR A C 1
ATOM 661 O O . THR A 1 84 ? -5.199 0.14 21.25 1 96.75 84 THR A O 1
ATOM 664 N N . LYS A 1 85 ? -5.496 1.988 22.406 1 97.31 85 LYS A N 1
ATOM 665 C CA . LYS A 1 85 ? -6.906 2.094 22.047 1 97.31 85 LYS A CA 1
ATOM 666 C C . LYS A 1 85 ? -7.082 2.385 20.562 1 97.31 85 LYS A C 1
ATOM 668 O O . LYS A 1 85 ? -7.973 1.827 19.922 1 97.31 85 LYS A O 1
ATOM 673 N N . CYS A 1 86 ? -6.262 3.234 20.047 1 97.75 86 CYS A N 1
ATOM 674 C CA . CYS A 1 86 ? -6.277 3.523 18.625 1 97.75 86 CYS A CA 1
ATOM 675 C C . CYS A 1 86 ? -6.02 2.262 17.812 1 97.75 86 CYS A C 1
ATOM 677 O O . CYS A 1 86 ? -6.766 1.956 16.875 1 97.75 86 CYS A O 1
ATOM 679 N N . LEU A 1 87 ? -4.988 1.554 18.25 1 97.5 87 LEU A N 1
ATOM 680 C CA . LEU A 1 87 ? -4.609 0.35 17.516 1 97.5 87 LEU A CA 1
ATOM 681 C C . LEU A 1 87 ? -5.727 -0.686 17.547 1 97.5 87 LEU A C 1
ATOM 683 O O . LEU A 1 87 ? -5.984 -1.364 16.547 1 97.5 87 LEU A O 1
ATOM 687 N N . LYS A 1 88 ? -6.395 -0.806 18.641 1 97.44 88 LYS A N 1
ATOM 688 C CA . LYS A 1 88 ? -7.539 -1.703 18.75 1 97.44 88 LYS A CA 1
ATOM 689 C C . LYS A 1 88 ? -8.664 -1.276 17.812 1 97.44 88 LYS A C 1
ATOM 691 O O . LYS A 1 88 ? -9.281 -2.115 17.156 1 97.44 88 LYS A O 1
ATOM 696 N N . ALA A 1 89 ? -8.914 0.004 17.766 1 97.19 89 ALA A N 1
ATOM 697 C CA . ALA A 1 89 ? -9.93 0.535 16.875 1 97.19 89 ALA A CA 1
ATOM 698 C C . ALA A 1 89 ? -9.586 0.237 15.414 1 97.19 89 ALA A C 1
ATOM 700 O O . ALA A 1 89 ? -10.445 -0.202 14.641 1 97.19 89 ALA A O 1
ATOM 701 N N . PHE A 1 90 ? -8.273 0.464 15.062 1 97.5 90 PHE A N 1
ATOM 702 C CA . PHE A 1 90 ? -7.844 0.187 13.695 1 97.5 90 PHE A CA 1
ATOM 703 C C . PHE A 1 90 ? -8.109 -1.269 13.328 1 97.5 90 PHE A C 1
ATOM 705 O O . PHE A 1 90 ? -8.562 -1.562 12.219 1 97.5 90 PHE A O 1
ATOM 712 N N . ALA A 1 91 ? -7.805 -2.137 14.281 1 95.69 91 ALA A N 1
ATOM 713 C CA . ALA A 1 91 ? -7.91 -3.576 14.047 1 95.69 91 ALA A CA 1
ATOM 714 C C . ALA A 1 91 ? -9.367 -4 13.891 1 95.69 91 ALA A C 1
ATOM 716 O O . ALA A 1 91 ? -9.672 -4.922 13.125 1 95.69 91 ALA A O 1
ATOM 717 N N . THR A 1 92 ? -10.273 -3.322 14.508 1 94.75 92 THR A N 1
ATOM 718 C CA . THR A 1 92 ? -11.664 -3.77 14.578 1 94.75 92 THR A CA 1
ATOM 719 C C . THR A 1 92 ? -12.492 -3.129 13.469 1 94.75 92 THR A C 1
ATOM 721 O O . THR A 1 92 ? -13.57 -3.621 13.133 1 94.75 92 THR A O 1
ATOM 724 N N . MET A 1 93 ? -12.109 -2.014 12.922 1 95.5 93 MET A N 1
ATOM 725 C CA . MET A 1 93 ? -12.844 -1.339 11.859 1 95.5 93 MET A CA 1
ATOM 726 C C . MET A 1 93 ? -12.398 -1.837 10.484 1 95.5 93 MET A C 1
ATOM 728 O O . MET A 1 93 ? -11.312 -1.489 10.023 1 95.5 93 MET A O 1
ATOM 732 N N . PRO A 1 94 ? -13.266 -2.535 9.82 1 93.81 94 PRO A N 1
ATOM 733 C CA . PRO A 1 94 ? -12.875 -3.109 8.531 1 93.81 94 PRO A CA 1
ATOM 734 C C . PRO A 1 94 ? -12.602 -2.047 7.469 1 93.81 94 PRO A C 1
ATOM 736 O O . PRO A 1 94 ? -11.898 -2.311 6.492 1 93.81 94 PRO A O 1
ATOM 739 N N . GLU A 1 95 ? -13.117 -0.855 7.688 1 96.25 95 GLU A N 1
ATOM 740 C CA . GLU A 1 95 ? -12.945 0.228 6.727 1 96.25 95 GLU A CA 1
ATOM 741 C C . GLU A 1 95 ? -11.492 0.711 6.695 1 96.25 95 GLU A C 1
ATOM 743 O O . GLU A 1 95 ? -11.055 1.317 5.715 1 96.25 95 GLU A O 1
ATOM 748 N N . ILE A 1 96 ? -10.812 0.494 7.852 1 97.44 96 ILE A N 1
ATOM 749 C CA . ILE A 1 96 ? -9.414 0.918 7.93 1 97.44 96 ILE A CA 1
ATOM 750 C C . ILE A 1 96 ? -8.516 -0.141 7.297 1 97.44 96 ILE A C 1
ATOM 752 O O . ILE A 1 96 ? -8.445 -1.273 7.781 1 97.44 96 ILE A O 1
ATOM 756 N N . ILE A 1 97 ? -7.758 0.288 6.27 1 95.88 97 ILE A N 1
ATOM 757 C CA . ILE A 1 97 ? -7.031 -0.738 5.531 1 95.88 97 ILE A CA 1
ATOM 758 C C . ILE A 1 97 ? -5.527 -0.524 5.691 1 95.88 97 ILE A C 1
ATOM 760 O O . ILE A 1 97 ? -4.73 -1.405 5.359 1 95.88 97 ILE A O 1
ATOM 764 N N . GLU A 1 98 ? -5.129 0.621 6.141 1 96.75 98 GLU A N 1
ATOM 765 C CA . GLU A 1 98 ? -3.727 0.957 6.363 1 96.75 98 GLU A CA 1
ATOM 766 C C . GLU A 1 98 ? -3.566 1.889 7.559 1 96.75 98 GLU A C 1
ATOM 768 O O . GLU A 1 98 ? -4.395 2.773 7.781 1 96.75 98 GLU A O 1
ATOM 773 N N . ALA A 1 99 ? -2.479 1.688 8.289 1 98.06 99 ALA A N 1
ATOM 774 C CA . ALA A 1 99 ? -2.199 2.535 9.445 1 98.06 99 ALA A CA 1
ATOM 775 C C . ALA A 1 99 ? -0.696 2.666 9.68 1 98.06 99 ALA A C 1
ATOM 777 O O . ALA A 1 99 ? 0.043 1.685 9.57 1 98.06 99 ALA A O 1
ATOM 778 N N . HIS A 1 100 ? -0.283 3.855 9.953 1 97.94 100 HIS A N 1
ATOM 779 C CA . HIS A 1 100 ? 1.108 4.148 10.281 1 97.94 100 HIS A CA 1
ATOM 780 C C . HIS A 1 100 ? 1.211 5.039 11.516 1 97.94 100 HIS A C 1
ATOM 782 O O . HIS A 1 100 ? 0.449 6 11.656 1 97.94 100 HIS A O 1
ATOM 788 N N . ARG A 1 101 ? 2.092 4.703 12.398 1 98.19 101 ARG A N 1
ATOM 789 C CA . ARG A 1 101 ? 2.502 5.625 13.445 1 98.19 101 ARG A CA 1
ATOM 790 C C . ARG A 1 101 ? 3.621 6.543 12.961 1 98.19 101 ARG A C 1
ATOM 792 O O . ARG A 1 101 ? 4.594 6.078 12.359 1 98.19 101 ARG A O 1
ATOM 799 N N . ILE A 1 102 ? 3.457 7.82 13.32 1 98.12 102 ILE A N 1
ATOM 800 C CA . ILE A 1 102 ? 4.402 8.758 12.719 1 98.12 102 ILE A CA 1
ATOM 801 C C . ILE A 1 102 ? 4.855 9.773 13.766 1 98.12 102 ILE A C 1
ATOM 803 O O . ILE A 1 102 ? 4.238 9.891 14.828 1 98.12 102 ILE A O 1
ATOM 807 N N . THR A 1 103 ? 5.969 10.445 13.461 1 97.44 103 THR A N 1
ATOM 808 C CA . THR A 1 103 ? 6.422 11.578 14.266 1 97.44 103 THR A CA 1
ATOM 809 C C . THR A 1 103 ? 5.715 12.859 13.844 1 97.44 103 THR A C 1
ATOM 811 O O . THR A 1 103 ? 5.094 12.914 12.773 1 97.44 103 THR A O 1
ATOM 814 N N . GLY A 1 104 ? 5.828 13.875 14.68 1 95.12 104 GLY A N 1
ATOM 815 C CA . GLY A 1 104 ? 5.234 15.164 14.375 1 95.12 104 GLY A CA 1
ATOM 816 C C . GLY A 1 104 ? 3.982 15.453 15.188 1 95.12 104 GLY A C 1
ATOM 817 O O . GLY A 1 104 ? 3.775 14.859 16.25 1 95.12 104 GLY A O 1
ATOM 818 N N . ASP A 1 105 ? 3.16 16.328 14.625 1 92 105 ASP A N 1
ATOM 819 C CA . ASP A 1 105 ? 1.96 16.734 15.344 1 92 105 ASP A CA 1
ATOM 820 C C . ASP A 1 105 ? 0.936 15.602 15.391 1 92 105 ASP A C 1
ATOM 822 O O . ASP A 1 105 ? 0.213 15.453 16.375 1 92 105 ASP A O 1
ATOM 826 N N . ASP A 1 106 ? 0.934 14.852 14.375 1 95.75 106 ASP A N 1
ATOM 827 C CA . ASP A 1 106 ? 0.023 13.711 14.32 1 95.75 106 ASP A CA 1
ATOM 828 C C . ASP A 1 106 ? 0.694 12.445 14.859 1 95.75 106 ASP A C 1
ATOM 830 O O . ASP A 1 106 ? 1.902 12.266 14.695 1 95.75 106 ASP A O 1
ATOM 834 N N . CYS A 1 107 ? -0.079 11.602 15.43 1 97.75 107 CYS A N 1
ATOM 835 C CA . CYS A 1 107 ? 0.43 10.344 15.961 1 97.75 107 CYS A CA 1
ATOM 836 C C . CYS A 1 107 ? 0.227 9.211 14.961 1 97.75 107 CYS A C 1
ATOM 838 O O . CYS A 1 107 ? 1.081 8.328 14.828 1 97.75 107 CYS A O 1
ATOM 840 N N . PHE A 1 108 ? -0.907 9.297 14.305 1 98.5 108 PHE A N 1
ATOM 841 C CA . PHE A 1 108 ? -1.237 8.258 13.336 1 98.5 108 PHE A CA 1
ATOM 842 C C . PHE A 1 108 ? -1.737 8.867 12.031 1 98.5 108 PHE A C 1
ATOM 844 O O . PHE A 1 108 ? -2.342 9.938 12.039 1 98.5 108 PHE A O 1
ATOM 851 N N . ILE A 1 109 ? -1.469 8.172 10.984 1 98.44 109 ILE A N 1
ATOM 852 C CA . ILE A 1 109 ? -2.193 8.344 9.734 1 98.44 109 ILE A CA 1
ATOM 853 C C . ILE A 1 109 ? -2.789 7.004 9.297 1 98.44 109 ILE A C 1
ATOM 855 O O . ILE A 1 109 ? -2.107 5.977 9.32 1 98.44 109 ILE A O 1
ATOM 859 N N . VAL A 1 110 ? -4.066 7.016 8.953 1 98.44 110 VAL A N 1
ATOM 860 C CA . VAL A 1 110 ? -4.746 5.793 8.555 1 98.44 110 VAL A CA 1
ATOM 861 C C . VAL A 1 110 ? -5.492 6.02 7.238 1 98.44 110 VAL A C 1
ATOM 863 O O . VAL A 1 110 ? -5.883 7.148 6.926 1 98.44 110 VAL A 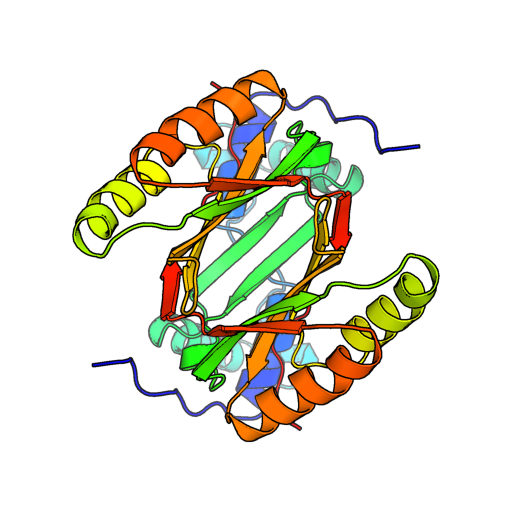O 1
ATOM 866 N N . ARG A 1 111 ? -5.598 4.988 6.488 1 98.31 111 ARG A N 1
ATOM 867 C CA . ARG A 1 111 ? -6.387 5.02 5.262 1 98.31 111 ARG A CA 1
ATOM 868 C C . ARG A 1 111 ? -7.688 4.242 5.434 1 98.31 111 ARG A C 1
ATOM 870 O O . ARG A 1 111 ? -7.676 3.082 5.848 1 98.31 111 ARG A O 1
ATOM 877 N N . ALA A 1 112 ? -8.75 4.902 5.152 1 98.38 112 ALA A N 1
ATOM 878 C CA . ALA A 1 112 ? -10.07 4.277 5.191 1 98.38 112 ALA A CA 1
ATOM 879 C C . ALA A 1 112 ? -10.703 4.242 3.803 1 98.38 112 ALA A C 1
ATOM 881 O O . ALA A 1 112 ? -10.594 5.203 3.037 1 98.38 112 ALA A O 1
ATOM 882 N N . VAL A 1 113 ? -11.344 3.18 3.508 1 97.31 113 VAL A N 1
ATOM 883 C CA . VAL A 1 113 ? -12.102 3.059 2.266 1 97.31 113 VAL A CA 1
ATOM 884 C C . VAL A 1 113 ? -13.531 2.631 2.576 1 97.31 113 VAL A C 1
ATOM 886 O O . VAL A 1 113 ? -13.758 1.717 3.373 1 97.31 113 VAL A O 1
ATOM 889 N N . VAL A 1 114 ? -14.469 3.365 1.986 1 96.62 114 VAL A N 1
ATOM 890 C CA . VAL A 1 114 ? -15.883 3.107 2.25 1 96.62 114 VAL A CA 1
ATOM 891 C C . VAL A 1 114 ? -16.688 3.281 0.963 1 96.62 114 VAL A C 1
ATOM 893 O O . VAL A 1 114 ? -16.172 3.805 -0.029 1 96.62 114 VAL A O 1
ATOM 896 N N . GLN A 1 115 ? -17.891 2.83 1.011 1 94.06 115 GLN A N 1
ATOM 897 C CA . GLN A 1 115 ? -18.797 2.955 -0.122 1 94.06 115 GLN A CA 1
ATOM 898 C C . GLN A 1 115 ? -19.594 4.262 -0.055 1 94.06 115 GLN A C 1
ATOM 900 O O . GLN A 1 115 ? -19.844 4.891 -1.084 1 94.06 115 GLN A O 1
ATOM 905 N N . ARG A 1 116 ? -19.969 4.641 1.185 1 94.94 116 ARG A N 1
ATOM 906 C CA . ARG A 1 116 ? -20.828 5.805 1.382 1 94.94 116 ARG A CA 1
ATOM 907 C C . ARG A 1 116 ? -20.219 6.77 2.395 1 94.94 116 ARG A C 1
ATOM 909 O O . ARG A 1 116 ? -19.547 6.348 3.338 1 94.94 116 ARG A O 1
ATOM 916 N N . MET A 1 117 ? -20.5 8.031 2.217 1 96.56 117 MET A N 1
ATOM 917 C CA . MET A 1 117 ? -19.969 9.078 3.086 1 96.56 117 MET A CA 1
ATOM 918 C C . MET A 1 117 ? -20.406 8.859 4.527 1 96.56 117 MET A C 1
ATOM 920 O O . MET A 1 117 ? -19.656 9.156 5.461 1 96.56 117 MET A O 1
ATOM 924 N N . LYS A 1 118 ? -21.594 8.344 4.699 1 97.06 118 LYS A N 1
ATOM 925 C CA . LYS A 1 118 ? -22.094 8.102 6.051 1 97.06 118 LYS A CA 1
ATOM 926 C C . LYS A 1 118 ? -21.203 7.129 6.805 1 97.06 118 LYS A C 1
ATOM 928 O O . LYS A 1 118 ? -21.016 7.262 8.016 1 97.06 118 LYS A O 1
ATOM 933 N N . GLN A 1 119 ? -20.734 6.129 6.117 1 96.5 119 GLN A N 1
ATOM 934 C CA . GLN A 1 119 ? -19.797 5.184 6.727 1 96.5 119 GLN A CA 1
ATOM 935 C C . GLN A 1 119 ? -18.5 5.879 7.125 1 96.5 119 GLN A C 1
ATOM 937 O O . GLN A 1 119 ? -17.922 5.562 8.164 1 96.5 119 GLN A O 1
ATOM 942 N N . LEU A 1 120 ? -18.016 6.852 6.297 1 97.88 120 LEU A N 1
ATOM 943 C CA . LEU A 1 120 ? -16.812 7.609 6.645 1 97.88 120 LEU A CA 1
ATOM 944 C C . LEU A 1 120 ? -17.047 8.461 7.887 1 97.88 120 LEU A C 1
ATOM 946 O O . LEU A 1 120 ? -16.188 8.555 8.758 1 97.88 120 LEU A 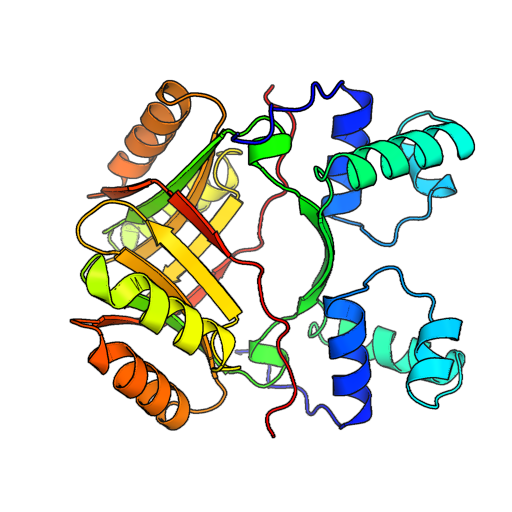O 1
ATOM 950 N N . GLU A 1 121 ? -18.203 9.039 7.895 1 98.06 121 GLU A N 1
ATOM 951 C CA . GLU A 1 121 ? -18.578 9.805 9.078 1 98.06 121 GLU A CA 1
ATOM 952 C C . GLU A 1 121 ? -18.469 8.953 10.344 1 98.06 121 GLU A C 1
ATOM 954 O O . GLU A 1 121 ? -17.922 9.398 11.352 1 98.06 121 GLU A O 1
ATOM 959 N N . THR A 1 122 ? -18.984 7.762 10.25 1 97.69 122 THR A N 1
ATOM 960 C CA . THR A 1 122 ? -18.938 6.844 11.383 1 97.69 122 THR A CA 1
ATOM 961 C C . THR A 1 122 ? -17.5 6.539 11.781 1 97.69 122 THR A C 1
ATOM 963 O O . THR A 1 122 ? -17.172 6.512 12.969 1 97.69 122 THR A O 1
ATOM 966 N N . VAL A 1 123 ? -16.656 6.336 10.836 1 98.06 123 VAL A N 1
ATOM 967 C CA . VAL A 1 123 ? -15.25 6.047 11.086 1 98.06 123 VAL A CA 1
ATOM 968 C C . VAL A 1 123 ? -14.594 7.246 11.766 1 98.06 123 VAL A C 1
ATOM 970 O O . VAL A 1 123 ? -13.914 7.09 12.781 1 98.06 123 VAL A O 1
ATOM 973 N N . VAL A 1 124 ? -14.797 8.422 11.203 1 98.38 124 VAL A N 1
ATOM 974 C CA . VAL A 1 124 ? -14.195 9.648 11.719 1 98.38 124 VAL A CA 1
ATOM 975 C C . VAL A 1 124 ? -14.656 9.891 13.148 1 98.38 124 VAL A C 1
ATOM 977 O O . VAL A 1 124 ? -13.844 10.219 14.023 1 98.38 124 VAL A O 1
ATOM 980 N N . ASP A 1 125 ? -15.945 9.68 13.398 1 98 125 ASP A N 1
ATOM 981 C CA . ASP A 1 125 ? -16.5 9.867 14.734 1 98 125 ASP A CA 1
ATOM 982 C C . ASP A 1 125 ? -15.852 8.906 15.734 1 98 125 ASP A C 1
ATOM 984 O O . ASP A 1 125 ? -15.531 9.297 16.859 1 98 125 ASP A O 1
ATOM 988 N N . ALA A 1 126 ? -15.711 7.707 15.328 1 97.88 126 ALA A N 1
ATOM 989 C CA . ALA A 1 126 ? -15.102 6.699 16.188 1 97.88 126 ALA A CA 1
ATOM 990 C C . ALA A 1 126 ? -13.664 7.066 16.547 1 97.88 126 ALA A C 1
ATOM 992 O O . ALA A 1 126 ? -13.234 6.898 17.688 1 97.88 126 ALA A O 1
ATOM 993 N N . LEU A 1 127 ? -12.93 7.586 15.602 1 98.06 127 LEU A N 1
ATOM 994 C CA . LEU A 1 127 ? -11.523 7.906 15.797 1 98.06 127 LEU A CA 1
ATOM 995 C C . LEU A 1 127 ? -11.367 9.211 16.578 1 98.06 127 LEU A C 1
ATOM 997 O O . LEU A 1 127 ? -10.383 9.391 17.297 1 98.06 127 LEU A O 1
ATOM 1001 N N . ALA A 1 128 ? -12.352 10.062 16.406 1 97.62 128 ALA A N 1
ATOM 1002 C CA . ALA A 1 128 ? -12.305 11.367 17.062 1 97.62 128 ALA A CA 1
ATOM 1003 C C . ALA A 1 128 ? -12.367 11.219 18.578 1 97.62 128 ALA A C 1
ATOM 1005 O O . ALA A 1 128 ? -12.047 12.156 19.312 1 97.62 128 ALA A O 1
ATOM 1006 N N . ARG A 1 129 ? -12.719 10.078 19.078 1 96.75 129 ARG A N 1
ATOM 1007 C CA . ARG A 1 129 ? -12.766 9.797 20.5 1 96.75 129 ARG A CA 1
ATOM 1008 C C . ARG A 1 129 ? -11.359 9.773 21.094 1 96.75 129 ARG A C 1
ATOM 1010 O O . ARG A 1 129 ? -11.195 9.891 22.312 1 96.75 129 ARG A O 1
ATOM 1017 N N . PHE A 1 130 ? -10.414 9.648 20.234 1 97.38 130 PHE A N 1
ATOM 1018 C CA . PHE A 1 130 ? -9.055 9.484 20.734 1 97.38 130 PHE A CA 1
ATOM 1019 C C . PHE A 1 130 ? -8.281 10.797 20.625 1 97.38 130 PHE A C 1
ATOM 1021 O O . PHE A 1 130 ? -7.133 10.883 21.062 1 97.38 130 PHE A O 1
ATOM 1028 N N . GLY A 1 131 ? -8.867 11.836 19.984 1 96.5 131 GLY A N 1
ATOM 1029 C CA . GLY A 1 131 ? -8.25 13.141 19.797 1 96.5 131 GLY A CA 1
ATOM 1030 C C . GLY A 1 131 ? -8.656 13.805 18.5 1 96.5 131 GLY A C 1
ATOM 1031 O O . GLY A 1 131 ? -9.477 13.266 17.75 1 96.5 131 GLY A O 1
ATOM 1032 N N . PRO A 1 132 ? -8.094 14.938 18.281 1 97.56 132 PRO A N 1
ATOM 1033 C CA . PRO A 1 132 ? -8.398 15.648 17.047 1 97.56 132 PRO A CA 1
ATOM 1034 C C . PRO A 1 132 ? -8.047 14.828 15.797 1 97.56 132 PRO A C 1
ATOM 1036 O O . PRO A 1 132 ? -7.016 14.156 15.766 1 97.56 132 PRO A O 1
ATOM 1039 N N . VAL A 1 133 ? -8.945 14.953 14.797 1 97.69 133 VAL A N 1
ATOM 1040 C CA . VAL A 1 133 ? -8.734 14.227 13.555 1 97.69 133 VAL A CA 1
ATOM 1041 C C . VAL A 1 133 ? -8.82 15.18 12.367 1 97.69 133 VAL A C 1
ATOM 1043 O O . VAL A 1 133 ? -9.609 16.125 12.383 1 97.69 133 VAL A O 1
ATOM 1046 N N . THR A 1 134 ? -7.965 15.016 11.484 1 98 134 THR A N 1
ATOM 1047 C CA . THR A 1 134 ? -8.031 15.688 10.188 1 98 134 THR A CA 1
ATOM 1048 C C . THR A 1 134 ? -8.25 14.672 9.07 1 98 134 THR A C 1
ATOM 1050 O O . THR A 1 134 ? -7.469 13.734 8.914 1 98 134 THR A O 1
ATOM 1053 N N . THR A 1 135 ? -9.344 14.867 8.328 1 98.19 135 THR A N 1
ATOM 1054 C CA . THR A 1 135 ? -9.711 13.914 7.289 1 98.19 135 THR A CA 1
ATOM 1055 C C . THR A 1 135 ? -9.523 14.523 5.902 1 98.19 135 THR A C 1
ATOM 1057 O O . THR A 1 135 ? -10.008 15.625 5.637 1 98.19 135 THR A O 1
ATOM 1060 N N . SER A 1 136 ? -8.789 13.875 5.082 1 98.44 136 SER A N 1
ATOM 1061 C CA . SER A 1 136 ? -8.617 14.273 3.689 1 98.44 136 SER A CA 1
ATOM 1062 C C . SER A 1 136 ? -9.141 13.211 2.736 1 98.44 136 SER A C 1
ATOM 1064 O O . SER A 1 136 ? -8.789 12.031 2.85 1 98.44 136 SER A O 1
ATOM 1066 N N . ILE A 1 137 ? -9.977 13.633 1.821 1 98.31 137 ILE A N 1
ATOM 1067 C CA . ILE A 1 137 ? -10.445 12.719 0.786 1 98.31 137 ILE A CA 1
ATOM 1068 C C . ILE A 1 137 ? -9.344 12.492 -0.245 1 98.31 137 ILE A C 1
ATOM 1070 O O . ILE A 1 137 ? -8.664 13.438 -0.653 1 98.31 137 ILE A O 1
ATOM 1074 N N . VAL A 1 138 ? -9.148 11.234 -0.577 1 98.19 138 VAL A N 1
ATOM 1075 C CA . VAL A 1 138 ? -8.195 10.906 -1.639 1 98.19 138 VAL A CA 1
ATOM 1076 C C . VAL A 1 138 ? -8.844 11.148 -3 1 98.19 138 VAL A C 1
ATOM 1078 O O . VAL A 1 138 ? -9.828 10.492 -3.352 1 98.19 138 VAL A O 1
ATOM 1081 N N . LEU A 1 139 ? -8.266 12.07 -3.705 1 96.56 139 LEU A N 1
ATOM 1082 C CA . LEU A 1 139 ? -8.789 12.398 -5.027 1 96.56 139 LEU A CA 1
ATOM 1083 C C . LEU A 1 139 ? -8.234 11.453 -6.082 1 96.56 139 LEU A C 1
ATOM 1085 O O . LEU A 1 139 ? -8.938 11.102 -7.035 1 96.56 139 LEU A O 1
ATOM 1089 N N . ALA A 1 140 ? -7.02 11.07 -5.883 1 95.19 140 ALA A N 1
ATOM 1090 C CA . ALA A 1 140 ? -6.348 10.156 -6.805 1 95.19 140 ALA A CA 1
ATOM 1091 C C . ALA A 1 140 ? -5.188 9.438 -6.117 1 95.19 140 ALA A C 1
ATOM 1093 O O . ALA A 1 140 ? -4.496 10.023 -5.281 1 95.19 140 ALA A O 1
ATOM 1094 N N . SER A 1 141 ? -5.129 8.188 -6.383 1 95 141 SER A N 1
ATOM 1095 C CA . SER A 1 141 ? -3.945 7.41 -6.023 1 95 141 SER A CA 1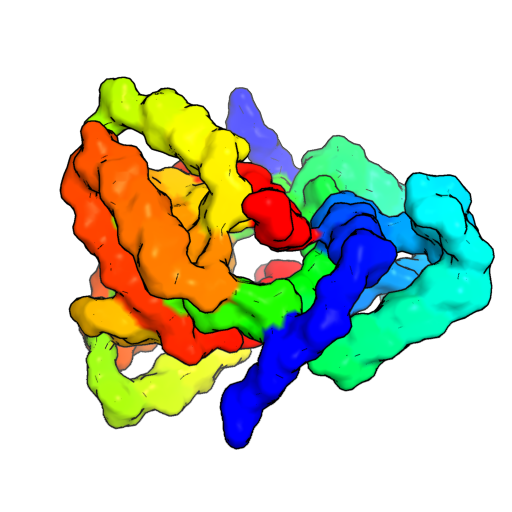
ATOM 1096 C C . SER A 1 141 ? -3.135 7.031 -7.258 1 95 141 SER A C 1
ATOM 1098 O O . SER A 1 141 ? -3.699 6.66 -8.289 1 95 141 SER A O 1
ATOM 1100 N N . TYR A 1 142 ? -1.858 7.148 -7.102 1 93.06 142 TYR A N 1
ATOM 1101 C CA . TYR A 1 142 ? -0.992 6.809 -8.227 1 93.06 142 TYR A CA 1
ATOM 1102 C C . TYR A 1 142 ? -0.356 5.438 -8.031 1 93.06 142 TYR A C 1
ATOM 1104 O O . TYR A 1 142 ? -0.199 4.973 -6.898 1 93.06 142 TYR A O 1
ATOM 1112 N N . PRO A 1 143 ? -0.069 4.723 -9.18 1 88.38 143 PRO A N 1
ATOM 1113 C CA . PRO A 1 143 ? 0.482 3.371 -9.062 1 88.38 143 PRO A CA 1
ATOM 1114 C C . PRO A 1 143 ? 1.717 3.312 -8.164 1 88.38 143 PRO A C 1
ATOM 1116 O O . PRO A 1 143 ? 2.641 4.113 -8.328 1 88.38 143 PRO A O 1
ATOM 1119 N N . PRO A 1 144 ? 1.66 2.414 -7.219 1 91 144 PRO A N 1
ATOM 1120 C CA . PRO A 1 144 ? 2.836 2.264 -6.359 1 91 144 PRO A CA 1
ATOM 1121 C C . PRO A 1 144 ? 4.078 1.815 -7.129 1 91 144 PRO A C 1
ATOM 1123 O O . PRO A 1 144 ? 3.959 1.142 -8.156 1 91 144 PRO A O 1
ATOM 1126 N N . LYS A 1 145 ? 5.297 2.205 -6.582 1 93.19 145 LYS A N 1
ATOM 1127 C CA . LYS A 1 145 ? 6.562 1.808 -7.188 1 93.19 145 LYS A CA 1
ATOM 1128 C C . LYS A 1 145 ? 7.258 0.733 -6.355 1 93.19 145 LYS A C 1
ATOM 1130 O O . LYS A 1 145 ? 7.234 0.782 -5.125 1 93.19 145 LYS A O 1
ATOM 1135 N N . ALA A 1 146 ? 7.844 -0.164 -7.051 1 92.69 146 ALA A N 1
ATOM 1136 C CA . ALA A 1 146 ? 8.625 -1.214 -6.402 1 92.69 146 ALA A CA 1
ATOM 1137 C C . ALA A 1 146 ? 9.844 -0.632 -5.691 1 92.69 146 ALA A C 1
ATOM 1139 O O . ALA A 1 146 ? 10.469 0.304 -6.191 1 92.69 146 ALA A O 1
ATOM 1140 N N . ILE A 1 147 ? 10.078 -1.211 -4.543 1 94 147 ILE A N 1
ATOM 1141 C CA . ILE A 1 147 ? 11.352 -0.92 -3.885 1 94 147 ILE A CA 1
ATOM 1142 C C . ILE A 1 147 ? 12.484 -1.624 -4.621 1 94 147 ILE A C 1
ATOM 1144 O O . ILE A 1 147 ? 12.43 -2.834 -4.852 1 94 147 ILE A O 1
ATOM 1148 N N . GLY A 1 148 ? 13.406 -0.822 -5.055 1 90.31 148 GLY A N 1
ATOM 1149 C CA . GLY A 1 148 ? 14.469 -1.397 -5.867 1 90.31 148 GLY A CA 1
ATOM 1150 C C . GLY A 1 148 ? 15.844 -1.237 -5.258 1 90.31 148 GLY A C 1
ATOM 1151 O O . GLY A 1 148 ? 15.984 -0.65 -4.18 1 90.31 148 GLY A O 1
ATOM 1152 N N . GLU A 1 149 ? 16.797 -1.792 -5.98 1 85.5 149 GLU A N 1
ATOM 1153 C CA . GLU A 1 149 ? 18.188 -1.709 -5.539 1 85.5 149 GLU A CA 1
ATOM 1154 C C . GLU A 1 149 ? 18.688 -0.268 -5.57 1 85.5 149 GLU A C 1
ATOM 1156 O O . GLU A 1 149 ? 18.312 0.511 -6.441 1 85.5 149 GLU A O 1
ATOM 1161 N N . ILE A 1 150 ? 19.359 0.118 -4.457 1 73 150 ILE A N 1
ATOM 1162 C CA . ILE A 1 150 ? 19.969 1.443 -4.469 1 73 150 ILE A CA 1
ATOM 1163 C C . ILE A 1 150 ? 21.109 1.476 -5.48 1 73 150 ILE A C 1
ATOM 1165 O O . ILE A 1 150 ? 22.047 0.664 -5.41 1 73 150 ILE A O 1
ATOM 1169 N N . ARG A 1 151 ? 20.891 2.082 -6.602 1 60.88 151 ARG A N 1
ATOM 1170 C CA . ARG A 1 151 ? 22.016 2.23 -7.527 1 60.88 151 ARG A CA 1
ATOM 1171 C C . ARG A 1 151 ? 22.969 3.32 -7.059 1 60.88 151 ARG A C 1
ATOM 1173 O O . ARG A 1 151 ? 22.547 4.285 -6.418 1 60.88 151 ARG A O 1
ATOM 1180 N N . MET B 1 1 ? -14.609 9.344 -17.797 1 39.5 1 MET B N 1
ATOM 1181 C CA . MET B 1 1 ? -15.719 8.883 -16.969 1 39.5 1 MET B CA 1
ATOM 1182 C C . MET B 1 1 ? -15.234 7.961 -15.859 1 39.5 1 MET B C 1
ATOM 1184 O O . MET B 1 1 ? -14.352 7.125 -16.078 1 39.5 1 MET B O 1
ATOM 1188 N N . LYS B 1 2 ? -15.367 8.32 -14.539 1 50.44 2 LYS B N 1
ATOM 1189 C CA . LYS B 1 2 ? -14.898 7.449 -13.469 1 50.44 2 LYS B CA 1
ATOM 1190 C C . LYS B 1 2 ? -15.344 6.008 -13.695 1 50.44 2 LYS B C 1
ATOM 1192 O O . LYS B 1 2 ? -16.516 5.758 -14 1 50.44 2 LYS B O 1
ATOM 1197 N N . PRO B 1 3 ? -14.492 5.062 -13.914 1 58.28 3 PRO B N 1
ATOM 1198 C CA . PRO B 1 3 ? -15 3.721 -14.211 1 58.28 3 PRO B CA 1
ATOM 1199 C C . PRO B 1 3 ? -16.125 3.289 -13.266 1 58.28 3 PRO B C 1
ATOM 1201 O O . PRO B 1 3 ? -16.156 3.713 -12.102 1 58.28 3 PRO B O 1
ATOM 1204 N N . LYS B 1 4 ? -17.297 3.006 -13.805 1 64 4 LYS B N 1
ATOM 1205 C CA . LYS B 1 4 ? -18.469 2.531 -13.078 1 64 4 LYS B CA 1
ATOM 1206 C C . LYS B 1 4 ? -18.125 1.323 -12.211 1 64 4 LYS B C 1
ATOM 1208 O O . LYS B 1 4 ? -17.391 0.428 -12.641 1 64 4 LYS B O 1
ATOM 1213 N N . ALA B 1 5 ? -18.484 1.413 -10.812 1 71.56 5 ALA B N 1
ATOM 1214 C CA . ALA B 1 5 ? -18.344 0.278 -9.906 1 71.56 5 ALA B CA 1
ATOM 1215 C C . ALA B 1 5 ? -18.922 -0.992 -10.523 1 71.56 5 ALA B C 1
ATOM 1217 O O . ALA B 1 5 ? -19.938 -0.942 -11.234 1 71.56 5 ALA B O 1
ATOM 1218 N N . VAL B 1 6 ? -18.031 -2.088 -10.57 1 82.44 6 VAL B N 1
ATOM 1219 C CA . VAL B 1 6 ? -18.453 -3.41 -11.023 1 82.44 6 VAL B CA 1
ATOM 1220 C C . VAL B 1 6 ? -19.281 -4.094 -9.938 1 82.44 6 VAL B C 1
ATOM 1222 O O . VAL B 1 6 ? -19.016 -3.936 -8.75 1 82.44 6 VAL B O 1
ATOM 1225 N N . GLU B 1 7 ? -20.359 -4.645 -10.359 1 87.94 7 GLU B N 1
ATOM 1226 C CA . GLU B 1 7 ? -21.156 -5.414 -9.406 1 87.94 7 GLU B CA 1
ATOM 1227 C C . GLU B 1 7 ? -20.484 -6.742 -9.07 1 87.94 7 GLU B C 1
ATOM 1229 O O . GLU B 1 7 ? -20.312 -7.598 -9.945 1 87.94 7 GLU B O 1
ATOM 1234 N N . LEU B 1 8 ? -20.078 -6.887 -7.836 1 93.69 8 LEU B N 1
ATOM 1235 C CA . LEU B 1 8 ? -19.406 -8.094 -7.363 1 93.69 8 LEU B CA 1
ATOM 1236 C C . LEU B 1 8 ? -20.359 -8.953 -6.531 1 93.69 8 LEU B C 1
ATOM 1238 O O . LEU B 1 8 ? -21.062 -8.438 -5.656 1 93.69 8 LEU B O 1
ATOM 1242 N N . ASP B 1 9 ? -20.422 -10.18 -6.852 1 93.75 9 ASP B N 1
ATOM 1243 C CA . ASP B 1 9 ? -21.25 -11.062 -6.027 1 93.75 9 ASP B CA 1
ATOM 1244 C C . ASP B 1 9 ? -20.406 -11.695 -4.914 1 93.75 9 ASP B C 1
ATOM 1246 O O . ASP B 1 9 ? -19.234 -11.359 -4.738 1 93.75 9 ASP B O 1
ATOM 1250 N N . ARG B 1 10 ? -21.031 -12.57 -4.145 1 94 10 ARG B N 1
ATOM 1251 C CA . ARG B 1 10 ? -20.406 -13.148 -2.961 1 94 10 ARG B CA 1
ATOM 1252 C C . ARG B 1 10 ? -19.188 -13.977 -3.336 1 94 10 ARG B C 1
ATOM 1254 O O . ARG B 1 10 ? -18.188 -13.977 -2.617 1 94 10 ARG B O 1
ATOM 1261 N N . LEU B 1 11 ? -19.281 -14.672 -4.41 1 95 11 LEU B N 1
ATOM 1262 C CA . LEU B 1 11 ? -18.172 -15.516 -4.836 1 95 11 LEU B CA 1
ATOM 1263 C C . LEU B 1 11 ? -16.984 -14.672 -5.285 1 95 11 LEU B C 1
ATOM 1265 O O . LEU B 1 11 ? -15.828 -15.008 -5 1 95 11 LEU B O 1
ATOM 1269 N N . ASP B 1 12 ? -17.297 -13.586 -6.008 1 96 12 ASP B N 1
ATOM 1270 C CA . ASP B 1 12 ? -16.234 -12.648 -6.379 1 96 12 ASP B CA 1
ATOM 1271 C C . ASP B 1 12 ? -15.484 -12.156 -5.145 1 96 12 ASP B C 1
ATOM 1273 O O . ASP B 1 12 ? -14.25 -12.133 -5.133 1 96 12 ASP B O 1
ATOM 1277 N N . TRP B 1 13 ? -16.203 -11.844 -4.113 1 95.62 13 TRP B N 1
ATOM 1278 C CA . TRP B 1 13 ? -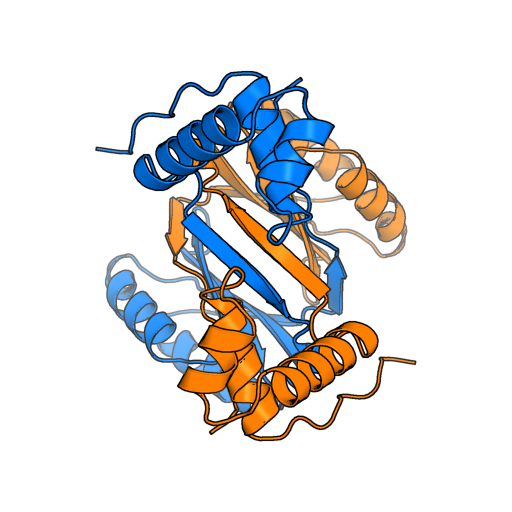15.594 -11.32 -2.895 1 95.62 13 TRP B CA 1
ATOM 1279 C C . TRP B 1 13 ? -14.758 -12.383 -2.199 1 95.62 13 TRP B C 1
ATOM 1281 O O . TRP B 1 13 ? -13.688 -12.094 -1.663 1 95.62 13 TRP B O 1
ATOM 1291 N N . ARG B 1 14 ? -15.266 -13.523 -2.168 1 95.25 14 ARG B N 1
ATOM 1292 C CA . ARG B 1 14 ? -14.492 -14.602 -1.563 1 95.25 14 ARG B CA 1
ATOM 1293 C C . ARG B 1 14 ? -13.164 -14.797 -2.289 1 95.25 14 ARG B C 1
ATOM 1295 O O . ARG B 1 14 ? -12.125 -15 -1.653 1 95.25 14 ARG B O 1
ATOM 1302 N N . ILE B 1 15 ? -13.227 -14.727 -3.568 1 96.94 15 ILE B N 1
ATOM 1303 C CA . ILE B 1 15 ? -12.023 -14.844 -4.383 1 96.94 15 ILE B CA 1
ATOM 1304 C C . ILE B 1 15 ? -11.055 -13.711 -4.039 1 96.94 15 ILE B C 1
ATOM 1306 O O . ILE B 1 15 ? -9.875 -13.953 -3.789 1 96.94 15 ILE B O 1
ATOM 1310 N N . LEU B 1 16 ? -11.594 -12.492 -3.986 1 96.81 16 LEU B N 1
ATOM 1311 C CA . LEU B 1 16 ? -10.766 -11.32 -3.723 1 96.81 16 LEU B CA 1
ATOM 1312 C C . LEU B 1 16 ? -10.141 -11.398 -2.336 1 96.81 16 LEU B C 1
ATOM 1314 O O . LEU B 1 16 ? -8.977 -11.008 -2.152 1 96.81 16 LEU B O 1
ATOM 1318 N N . GLU B 1 17 ? -10.883 -11.867 -1.418 1 95 17 GLU B N 1
ATOM 1319 C CA . GLU B 1 17 ? -10.383 -11.969 -0.051 1 95 17 GLU B CA 1
ATOM 1320 C C . GLU B 1 17 ? -9.211 -12.945 0.036 1 95 17 GLU B C 1
ATOM 1322 O O . GLU B 1 17 ? -8.195 -12.648 0.667 1 95 17 GLU B O 1
ATOM 1327 N N . VAL B 1 18 ? -9.312 -14.047 -0.613 1 95.5 18 VAL B N 1
ATOM 1328 C CA . VAL B 1 18 ? -8.242 -15.039 -0.603 1 95.5 18 VAL B CA 1
ATOM 1329 C C . VAL B 1 18 ? -7.02 -14.492 -1.332 1 95.5 18 VAL B C 1
ATOM 1331 O O . VAL B 1 18 ? -5.902 -14.562 -0.816 1 95.5 18 VAL B O 1
ATOM 1334 N N . LEU B 1 19 ? -7.23 -13.875 -2.443 1 96.56 19 LEU B N 1
ATOM 1335 C CA . LEU B 1 19 ? -6.125 -13.43 -3.281 1 96.56 19 LEU B CA 1
ATOM 1336 C C . LEU B 1 19 ? -5.375 -12.273 -2.621 1 96.56 19 LEU B C 1
ATOM 1338 O O . LEU B 1 19 ? -4.176 -12.094 -2.848 1 96.56 19 LEU B O 1
ATOM 1342 N N . GLN B 1 20 ? -6.039 -11.469 -1.781 1 96.06 20 GLN B N 1
ATOM 1343 C CA . GLN B 1 20 ? -5.395 -10.352 -1.103 1 96.06 20 GLN B CA 1
ATOM 1344 C C . GLN B 1 20 ? -4.438 -10.844 -0.02 1 96.06 20 GLN B C 1
ATOM 1346 O O . GLN B 1 20 ? -3.531 -10.117 0.391 1 96.06 20 GLN B O 1
ATOM 1351 N N . THR B 1 21 ? -4.633 -12.031 0.396 1 92.19 21 THR B N 1
ATOM 1352 C CA . THR B 1 21 ? -3.787 -12.57 1.455 1 92.19 21 THR B CA 1
ATOM 1353 C C . THR B 1 21 ? -2.848 -13.641 0.905 1 92.19 21 THR B C 1
ATOM 1355 O O . THR B 1 21 ? -1.728 -13.805 1.394 1 92.19 21 THR B O 1
ATOM 1358 N N . HIS B 1 22 ? -3.342 -14.336 -0.088 1 91.88 22 HIS B N 1
ATOM 1359 C CA . HIS B 1 22 ? -2.584 -15.406 -0.721 1 91.88 22 HIS B CA 1
ATOM 1360 C C . HIS B 1 22 ? -2.664 -15.312 -2.242 1 91.88 22 HIS B C 1
ATOM 1362 O O . HIS B 1 22 ? -3.316 -16.141 -2.885 1 91.88 22 HIS B O 1
ATOM 1368 N N . ALA B 1 23 ? -1.817 -14.5 -2.713 1 94.19 23 ALA B N 1
ATOM 1369 C CA . ALA B 1 23 ? -1.916 -14.219 -4.141 1 94.19 23 ALA B CA 1
ATOM 1370 C C . ALA B 1 23 ? -1.369 -15.375 -4.969 1 94.19 23 ALA B C 1
ATOM 1372 O O . ALA B 1 23 ? -1.672 -15.492 -6.16 1 94.19 23 ALA B O 1
ATOM 1373 N N . ARG B 1 24 ? -0.58 -16.219 -4.398 1 91.88 24 ARG B N 1
ATOM 1374 C CA . ARG B 1 24 ? 0.06 -17.297 -5.16 1 91.88 24 ARG B CA 1
ATOM 1375 C C . ARG B 1 24 ? -0.719 -18.594 -5.039 1 91.88 24 ARG B C 1
ATOM 1377 O O . ARG B 1 24 ? -0.261 -19.641 -5.5 1 91.88 24 ARG B O 1
ATOM 1384 N N . VAL B 1 25 ? -1.852 -18.562 -4.445 1 93.12 25 VAL B N 1
ATOM 1385 C CA . VAL B 1 25 ? -2.711 -19.734 -4.379 1 93.12 25 VAL B CA 1
ATOM 1386 C C . VAL B 1 25 ? -3.08 -20.188 -5.793 1 93.12 25 VAL B C 1
ATOM 1388 O O . VAL B 1 25 ? -3.352 -19.359 -6.664 1 93.12 25 VAL B O 1
ATOM 1391 N N . THR B 1 26 ? -3.072 -21.5 -5.988 1 92.94 26 THR B N 1
ATOM 1392 C CA . THR B 1 26 ? -3.475 -22 -7.297 1 92.94 26 THR B CA 1
ATOM 1393 C C . THR B 1 26 ? -4.988 -21.906 -7.477 1 92.94 26 THR B C 1
ATOM 1395 O O . THR B 1 26 ? -5.738 -21.938 -6.5 1 92.94 26 THR B O 1
ATOM 1398 N N . ASN B 1 27 ? -5.352 -21.781 -8.75 1 94.88 27 ASN B N 1
ATOM 1399 C CA . ASN B 1 27 ? -6.785 -21.719 -9.023 1 94.88 27 ASN B CA 1
ATOM 1400 C C . ASN B 1 27 ? -7.492 -22.984 -8.547 1 94.88 27 ASN B C 1
ATOM 1402 O O . ASN B 1 27 ? -8.641 -22.938 -8.109 1 94.88 27 ASN B O 1
ATOM 1406 N N . THR B 1 28 ? -6.805 -24.078 -8.625 1 95.81 28 THR B N 1
ATOM 1407 C CA . THR B 1 28 ? -7.355 -25.344 -8.141 1 95.81 28 THR B CA 1
ATOM 1408 C C . THR B 1 28 ? -7.609 -25.266 -6.637 1 95.81 28 THR B C 1
ATOM 1410 O O . THR B 1 28 ? -8.711 -25.578 -6.176 1 95.81 28 THR B O 1
ATOM 1413 N N . GLU B 1 29 ? -6.648 -24.859 -5.898 1 96.25 29 GLU B N 1
ATOM 1414 C CA . GLU B 1 29 ? -6.777 -24.766 -4.445 1 96.25 29 GLU B CA 1
ATOM 1415 C C . GLU B 1 29 ? -7.828 -23.719 -4.062 1 96.25 29 GLU B C 1
ATOM 1417 O O . GLU B 1 29 ? -8.625 -23.938 -3.148 1 96.25 29 GLU B O 1
ATOM 1422 N N . LEU B 1 30 ? -7.805 -22.625 -4.742 1 96.25 30 LEU B N 1
ATOM 1423 C CA . LEU B 1 30 ? -8.781 -21.578 -4.5 1 96.25 30 LEU B CA 1
ATOM 1424 C C . LEU B 1 30 ? -10.203 -22.078 -4.746 1 96.25 30 LEU B C 1
ATOM 1426 O O . LEU B 1 30 ? -11.102 -21.828 -3.949 1 96.25 30 LEU B O 1
ATOM 1430 N N . GLY B 1 31 ? -10.352 -22.781 -5.828 1 96.56 31 GLY B N 1
ATOM 1431 C CA . GLY B 1 31 ? -11.648 -23.375 -6.121 1 96.56 31 GLY B CA 1
ATOM 1432 C C . GLY B 1 31 ? -12.141 -24.297 -5.016 1 96.56 31 GLY B C 1
ATOM 1433 O O . GLY B 1 31 ? -13.305 -24.219 -4.609 1 96.56 31 GLY B O 1
ATOM 1434 N N . LYS B 1 32 ? -11.289 -25.156 -4.52 1 96.5 32 LYS B N 1
ATOM 1435 C CA . LYS B 1 32 ? -11.625 -26.062 -3.428 1 96.5 32 LYS B CA 1
ATOM 1436 C C . LYS B 1 32 ? -12.062 -25.297 -2.186 1 96.5 32 LYS B C 1
ATOM 1438 O O . LYS B 1 32 ? -13.016 -25.688 -1.505 1 96.5 32 LYS B O 1
ATOM 1443 N N . GLN B 1 33 ? -11.445 -24.25 -1.913 1 94.94 33 GLN B N 1
ATOM 1444 C CA . GLN B 1 33 ? -11.695 -23.453 -0.716 1 94.94 33 GLN B CA 1
ATOM 1445 C C . GLN B 1 33 ? -13.062 -22.797 -0.778 1 94.94 33 GLN B C 1
ATOM 14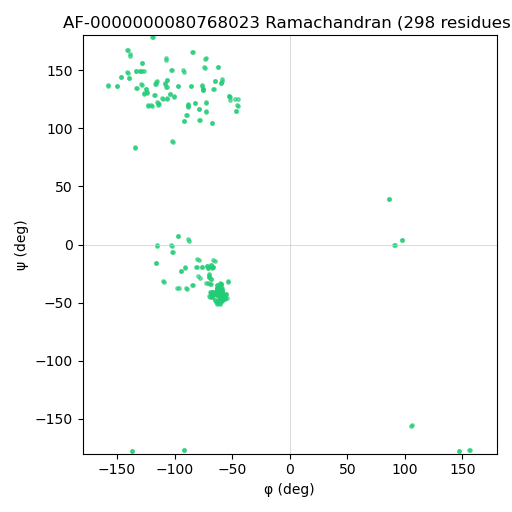47 O O . GLN B 1 33 ? -13.734 -22.625 0.247 1 94.94 33 GLN B O 1
ATOM 1452 N N . ILE B 1 34 ? -13.477 -22.438 -1.943 1 94.69 34 ILE B N 1
ATOM 1453 C CA . ILE B 1 34 ? -14.664 -21.594 -1.975 1 94.69 34 ILE B CA 1
ATOM 1454 C C . ILE B 1 34 ? -15.805 -22.344 -2.67 1 94.69 34 ILE B C 1
ATOM 1456 O O . ILE B 1 34 ? -16.859 -21.766 -2.918 1 94.69 34 ILE B O 1
ATOM 1460 N N . GLY B 1 35 ? -15.578 -23.531 -3.121 1 95.44 35 GLY B N 1
ATOM 1461 C CA . GLY B 1 35 ? -16.625 -24.375 -3.662 1 95.44 35 GLY B CA 1
ATOM 1462 C C . GLY B 1 35 ? -16.891 -24.141 -5.141 1 95.44 35 GLY B C 1
ATOM 1463 O O . GLY B 1 35 ? -18.031 -24.109 -5.582 1 95.44 35 GLY B O 1
ATOM 1464 N N . LEU B 1 36 ? -15.898 -23.922 -5.922 1 96.44 36 LEU B N 1
ATOM 1465 C CA . LEU B 1 36 ? -15.984 -23.75 -7.367 1 96.44 36 LEU B CA 1
ATOM 1466 C C . LEU B 1 36 ? -15 -24.672 -8.078 1 96.44 36 LEU B C 1
ATOM 1468 O O . LEU B 1 36 ? -14.016 -25.109 -7.488 1 96.44 36 LEU B O 1
ATOM 1472 N N . SER B 1 37 ? -15.391 -24.922 -9.336 1 96.88 37 SER B N 1
ATOM 1473 C CA . SER B 1 37 ? -14.422 -25.625 -10.172 1 96.88 37 SER B CA 1
ATOM 1474 C C . SER B 1 37 ? -13.266 -24.719 -10.562 1 96.88 37 SER B C 1
ATOM 1476 O O . SER B 1 37 ? -13.383 -23.484 -10.508 1 96.88 37 SER B O 1
ATOM 1478 N N . GLN B 1 38 ? -12.188 -25.312 -10.953 1 96.56 38 GLN B N 1
ATOM 1479 C CA . GLN B 1 38 ? -11.016 -24.562 -11.375 1 96.56 38 GLN B CA 1
ATOM 1480 C C . GLN B 1 38 ? -11.328 -23.688 -12.578 1 96.56 38 GLN B C 1
ATOM 1482 O O . GLN B 1 38 ? -10.977 -22.5 -12.594 1 96.56 38 GLN B O 1
ATOM 1487 N N . PRO B 1 39 ? -12.031 -24.172 -13.617 1 97.25 39 PRO B N 1
ATOM 1488 C CA . PRO B 1 39 ? -12.367 -23.297 -14.75 1 97.25 39 PRO B CA 1
ATOM 1489 C C . PRO B 1 39 ? -13.242 -22.125 -14.344 1 97.25 39 PRO B C 1
ATOM 1491 O O . PRO B 1 39 ? -13.086 -21.016 -14.875 1 97.25 39 PRO B O 1
ATOM 1494 N N . ALA B 1 40 ? -14.117 -22.344 -13.453 1 97.31 40 ALA B N 1
ATOM 1495 C CA . ALA B 1 40 ? -14.992 -21.281 -12.977 1 97.31 40 ALA B CA 1
ATOM 1496 C C . ALA B 1 40 ? -14.195 -20.188 -12.266 1 97.31 40 ALA B C 1
ATOM 1498 O O . ALA B 1 40 ? -14.414 -19 -12.484 1 97.31 40 ALA B O 1
ATOM 1499 N N . VAL B 1 41 ? -13.305 -20.625 -11.359 1 97.5 41 VAL B N 1
ATOM 1500 C CA . VAL B 1 41 ? -12.438 -19.688 -10.648 1 97.5 41 VAL B CA 1
ATOM 1501 C C . VAL B 1 41 ? -11.609 -18.891 -11.656 1 97.5 41 VAL B C 1
ATOM 1503 O O . VAL B 1 41 ? -11.539 -17.656 -11.57 1 97.5 41 VAL B O 1
ATOM 1506 N N . SER B 1 42 ? -11.047 -19.578 -12.594 1 97.38 42 SER B N 1
ATOM 1507 C CA . SER B 1 42 ? -10.203 -18.953 -13.602 1 97.38 42 SER B CA 1
ATOM 1508 C C . SER B 1 42 ? -10.969 -17.891 -14.383 1 97.38 42 SER B C 1
ATOM 1510 O O . SER B 1 42 ? -10.461 -16.797 -14.633 1 97.38 42 SER B O 1
ATOM 1512 N N . ALA B 1 43 ? -12.117 -18.234 -14.773 1 97.81 43 ALA B N 1
ATOM 1513 C CA . ALA B 1 43 ? -12.945 -17.312 -15.539 1 97.81 43 ALA B CA 1
ATOM 1514 C C . ALA B 1 43 ? -13.281 -16.062 -14.719 1 97.81 43 ALA B C 1
ATOM 1516 O O . ALA B 1 43 ? -13.242 -14.945 -15.242 1 97.81 43 ALA B O 1
ATOM 1517 N N . ARG B 1 44 ? -13.586 -16.266 -13.523 1 97.44 44 ARG B N 1
ATOM 1518 C CA . ARG B 1 44 ? -13.945 -15.148 -12.664 1 97.44 44 ARG B CA 1
ATOM 1519 C C . ARG B 1 44 ? -12.742 -14.25 -12.406 1 97.44 44 ARG B C 1
ATOM 1521 O O . ARG B 1 44 ? -12.852 -13.023 -12.453 1 97.44 44 ARG B O 1
ATOM 1528 N N . ILE B 1 45 ? -11.641 -14.836 -12.117 1 97.44 45 ILE B N 1
ATOM 1529 C CA . ILE B 1 45 ? -10.422 -14.062 -11.891 1 97.44 45 ILE B CA 1
ATOM 1530 C C . ILE B 1 45 ? -10.094 -13.25 -13.148 1 97.44 45 ILE B C 1
ATOM 1532 O O . ILE B 1 45 ? -9.781 -12.062 -13.055 1 97.44 45 ILE B O 1
ATOM 1536 N N . ARG B 1 46 ? -10.148 -13.93 -14.266 1 97.31 46 ARG B N 1
ATOM 1537 C CA . ARG B 1 46 ? -9.883 -13.25 -15.531 1 97.31 46 ARG B CA 1
ATOM 1538 C C . ARG B 1 46 ? -10.812 -12.055 -15.711 1 97.31 46 ARG B C 1
ATOM 1540 O O . ARG B 1 46 ? -10.375 -10.977 -16.109 1 97.31 46 ARG B O 1
ATOM 1547 N N . ARG B 1 47 ? -11.992 -12.242 -15.477 1 97.31 47 ARG B N 1
ATOM 1548 C CA . ARG B 1 47 ? -12.977 -11.172 -15.578 1 97.31 47 ARG B CA 1
ATOM 1549 C C . ARG B 1 47 ? -12.633 -10.016 -14.641 1 97.31 47 ARG B C 1
ATOM 1551 O O . ARG B 1 47 ? -12.688 -8.852 -15.031 1 97.31 47 ARG B O 1
ATOM 1558 N N . LEU B 1 48 ? -12.336 -10.336 -13.383 1 97.56 48 LEU B N 1
ATOM 1559 C CA . LEU B 1 48 ? -11.984 -9.336 -12.383 1 97.56 48 LEU B CA 1
ATOM 1560 C C . LEU B 1 48 ? -10.742 -8.562 -12.805 1 97.56 48 LEU B C 1
ATOM 1562 O O . LEU B 1 48 ? -10.641 -7.355 -12.555 1 97.56 48 LEU B O 1
ATOM 1566 N N . GLU B 1 49 ? -9.805 -9.227 -13.43 1 97 49 GLU B N 1
ATOM 1567 C CA . GLU B 1 49 ? -8.602 -8.578 -13.945 1 97 49 GLU B CA 1
ATOM 1568 C C . GLU B 1 49 ? -8.922 -7.684 -15.141 1 97 49 GLU B C 1
ATOM 1570 O O . GLU B 1 49 ? -8.469 -6.535 -15.203 1 97 49 GLU B O 1
ATOM 1575 N N . GLU B 1 50 ? -9.719 -8.164 -16.047 1 96.81 50 GLU B N 1
ATOM 1576 C CA . GLU B 1 50 ? -10.102 -7.414 -17.25 1 96.81 50 GLU B CA 1
ATOM 1577 C C . GLU B 1 50 ? -10.891 -6.16 -16.875 1 96.81 50 GLU B C 1
ATOM 1579 O O . GLU B 1 50 ? -10.758 -5.121 -17.531 1 96.81 50 GLU B O 1
ATOM 1584 N N . GLN B 1 51 ? -11.648 -6.27 -15.867 1 96.25 51 GLN B N 1
ATOM 1585 C CA . GLN B 1 51 ? -12.469 -5.152 -15.422 1 96.25 51 GLN B CA 1
ATOM 1586 C C . GLN B 1 51 ? -11.648 -4.156 -14.602 1 96.25 51 GLN B C 1
ATOM 1588 O O . GLN B 1 51 ? -12.141 -3.08 -14.258 1 96.25 51 GLN B O 1
ATOM 1593 N N . GLY B 1 52 ? -10.469 -4.539 -14.219 1 95.62 52 GLY B N 1
ATOM 1594 C CA . GLY B 1 52 ? -9.586 -3.635 -13.5 1 95.62 52 GLY B CA 1
ATOM 1595 C C . GLY B 1 52 ? -9.75 -3.713 -11.992 1 95.62 52 GLY B C 1
ATOM 1596 O O . GLY B 1 52 ? -9.102 -2.973 -11.25 1 95.62 52 GLY B O 1
ATOM 1597 N N . VAL B 1 53 ? -10.664 -4.57 -11.484 1 96.62 53 VAL B N 1
ATOM 1598 C CA . VAL B 1 53 ? -10.836 -4.746 -10.047 1 96.62 53 VAL B CA 1
ATOM 1599 C C . VAL B 1 53 ? -9.531 -5.254 -9.43 1 96.62 53 VAL B C 1
ATOM 1601 O O . VAL B 1 53 ? -9.094 -4.746 -8.398 1 96.62 53 VAL B O 1
ATOM 1604 N N . ILE B 1 54 ? -9.039 -6.301 -10.047 1 96.81 54 ILE B N 1
ATOM 1605 C CA . ILE B 1 54 ? -7.691 -6.738 -9.711 1 96.81 54 ILE B CA 1
ATOM 1606 C C . ILE B 1 54 ? -6.676 -6.008 -10.586 1 96.81 54 ILE B C 1
ATOM 1608 O O . ILE B 1 54 ? -6.656 -6.191 -11.805 1 96.81 54 ILE B O 1
ATOM 1612 N N . GLU B 1 55 ? -5.809 -5.262 -9.977 1 95.44 55 GLU B N 1
ATOM 1613 C CA . GLU B 1 55 ? -4.852 -4.441 -10.719 1 95.44 55 GLU B CA 1
ATOM 1614 C C . GLU B 1 55 ? -3.553 -5.203 -10.969 1 95.44 55 GLU B C 1
ATOM 1616 O O . GLU B 1 55 ? -2.762 -4.82 -11.836 1 95.44 55 GLU B O 1
ATOM 1621 N N . GLY B 1 56 ? -3.359 -6.227 -10.188 1 95.19 56 GLY B N 1
ATOM 1622 C CA . GLY B 1 56 ? -2.148 -7.027 -10.297 1 95.19 56 GLY B CA 1
ATOM 1623 C C . GLY B 1 56 ? -1.809 -7.766 -9.016 1 95.19 56 GLY B C 1
ATOM 1624 O O . GLY B 1 56 ? -2.586 -7.754 -8.055 1 95.19 56 GLY B O 1
ATOM 1625 N N . TYR B 1 57 ? -0.742 -8.398 -9.07 1 96.12 57 TYR B N 1
ATOM 1626 C CA . TYR B 1 57 ? -0.228 -9.18 -7.953 1 96.12 57 TYR B CA 1
ATOM 1627 C C . TYR B 1 57 ? 1.189 -8.758 -7.59 1 96.12 57 TYR B C 1
ATOM 1629 O O . TYR B 1 57 ? 2.033 -8.578 -8.469 1 96.12 57 TYR B O 1
ATOM 1637 N N . SER B 1 58 ? 1.35 -8.609 -6.332 1 96.31 58 SER B N 1
ATOM 1638 C CA . SER B 1 58 ? 2.654 -8.102 -5.922 1 96.31 58 SER B CA 1
ATOM 1639 C C . SER B 1 58 ? 3.139 -8.781 -4.648 1 96.31 58 SER B C 1
ATOM 1641 O O . SER B 1 58 ? 2.332 -9.141 -3.783 1 96.31 58 SER B O 1
ATOM 1643 N N . ALA B 1 59 ? 4.414 -8.914 -4.551 1 96.69 59 ALA B N 1
ATOM 1644 C CA . ALA B 1 59 ? 5.02 -9.258 -3.266 1 96.69 59 ALA B CA 1
ATOM 1645 C C . ALA B 1 59 ? 5.059 -8.047 -2.336 1 96.69 59 ALA B C 1
ATOM 1647 O O . ALA B 1 59 ? 5.344 -6.934 -2.771 1 96.69 59 ALA B O 1
ATOM 1648 N N . ARG B 1 60 ? 4.738 -8.258 -1.148 1 95.06 60 ARG B N 1
ATOM 1649 C CA . ARG B 1 60 ? 4.918 -7.254 -0.108 1 95.06 60 ARG B CA 1
ATOM 1650 C C . ARG B 1 60 ? 6.305 -7.348 0.513 1 95.06 60 ARG B C 1
ATOM 1652 O O . ARG B 1 60 ? 6.668 -8.383 1.083 1 95.06 60 ARG B O 1
ATOM 1659 N N . ILE B 1 61 ? 7.004 -6.242 0.371 1 95.31 61 ILE B N 1
ATOM 1660 C CA . ILE B 1 61 ? 8.391 -6.223 0.823 1 95.31 61 ILE B CA 1
ATOM 1661 C C . ILE B 1 61 ? 8.508 -5.398 2.102 1 95.31 61 ILE B C 1
ATOM 1663 O O . ILE B 1 61 ? 7.898 -4.332 2.217 1 95.31 61 ILE B O 1
ATOM 1667 N N . ASN B 1 62 ? 9.258 -5.941 3.053 1 94.5 62 ASN B N 1
ATOM 1668 C CA . ASN B 1 62 ? 9.633 -5.16 4.227 1 94.5 62 ASN B CA 1
ATOM 1669 C C . ASN B 1 62 ? 10.781 -4.203 3.922 1 94.5 62 ASN B C 1
ATOM 1671 O O . ASN B 1 62 ? 11.922 -4.633 3.768 1 94.5 62 ASN B O 1
ATOM 1675 N N . PRO B 1 63 ? 10.469 -2.947 3.842 1 93.88 63 PRO B N 1
ATOM 1676 C CA . PRO B 1 63 ? 11.531 -2.02 3.447 1 93.88 63 PRO B CA 1
ATOM 1677 C C . PRO B 1 63 ? 12.727 -2.051 4.395 1 93.88 63 PRO B C 1
ATOM 1679 O O . PRO B 1 63 ? 13.875 -1.981 3.947 1 93.88 63 PRO B O 1
ATOM 1682 N N . GLU B 1 64 ? 12.484 -2.137 5.637 1 92.38 64 GLU B N 1
ATOM 1683 C CA . GLU B 1 64 ? 13.547 -2.133 6.629 1 92.38 64 GLU B CA 1
ATOM 1684 C C . GLU B 1 64 ? 14.5 -3.311 6.422 1 92.38 64 GLU B C 1
ATOM 1686 O O . GLU B 1 64 ? 15.719 -3.131 6.367 1 92.38 64 GLU B O 1
ATOM 1691 N N . LEU B 1 65 ? 13.938 -4.477 6.27 1 93.69 65 LEU B N 1
ATOM 1692 C CA . LEU B 1 65 ? 14.75 -5.672 6.086 1 93.69 65 LEU B CA 1
ATOM 1693 C C . LEU B 1 65 ? 15.398 -5.684 4.707 1 93.69 65 LEU B C 1
ATOM 1695 O O . LEU B 1 65 ? 16.391 -6.387 4.484 1 93.69 65 LEU B O 1
ATOM 1699 N N . ALA B 1 66 ? 14.82 -4.863 3.801 1 93.88 66 ALA B N 1
ATOM 1700 C CA . ALA B 1 66 ? 15.391 -4.73 2.465 1 93.88 66 ALA B CA 1
ATOM 1701 C C . ALA B 1 66 ? 16.469 -3.643 2.432 1 93.88 66 ALA B C 1
ATOM 1703 O O . ALA B 1 66 ? 16.953 -3.277 1.361 1 93.88 66 ALA B O 1
ATOM 1704 N N . GLY B 1 67 ? 16.781 -3.049 3.529 1 91.88 67 GLY B N 1
ATOM 1705 C CA . GLY B 1 67 ? 17.875 -2.1 3.625 1 91.88 67 GLY B CA 1
ATOM 1706 C C . GLY B 1 67 ? 17.422 -0.653 3.537 1 91.88 67 GLY B C 1
ATOM 1707 O O . GLY B 1 67 ? 18.25 0.25 3.367 1 91.88 67 GLY B O 1
ATOM 1708 N N . ARG B 1 68 ? 16.172 -0.461 3.469 1 93.56 68 ARG B N 1
ATOM 1709 C CA . ARG B 1 68 ? 15.602 0.882 3.527 1 93.56 68 ARG B CA 1
ATOM 1710 C C . ARG B 1 68 ? 15.031 1.177 4.91 1 93.56 68 ARG B C 1
ATOM 1712 O O . ARG B 1 68 ? 13.812 1.181 5.094 1 93.56 68 ARG B O 1
ATOM 1719 N N . ASP B 1 69 ? 15.82 1.668 5.773 1 91.69 69 ASP B N 1
ATOM 1720 C CA . ASP B 1 69 ? 15.539 1.732 7.207 1 91.69 69 ASP B CA 1
ATOM 1721 C C . ASP B 1 69 ? 14.641 2.916 7.535 1 91.69 69 ASP B C 1
ATOM 1723 O O . ASP B 1 69 ? 14.016 2.949 8.602 1 91.69 69 ASP B O 1
ATOM 1727 N N . ILE B 1 70 ? 14.656 3.768 6.617 1 96.56 70 ILE B N 1
ATOM 1728 C CA . ILE B 1 70 ? 13.945 5.004 6.922 1 96.56 70 ILE B CA 1
ATOM 1729 C C . ILE B 1 70 ? 12.734 5.141 6 1 96.56 70 ILE B C 1
ATOM 1731 O O . ILE B 1 70 ? 12.867 5.09 4.777 1 96.56 70 ILE B O 1
ATOM 1735 N N . SER B 1 71 ? 11.617 5.207 6.605 1 97.69 71 SER B N 1
ATOM 1736 C CA . SER B 1 71 ? 10.375 5.5 5.906 1 97.69 71 SER B CA 1
ATOM 1737 C C . SER B 1 71 ? 9.773 6.82 6.379 1 97.69 71 SER B C 1
ATOM 1739 O O . SER B 1 71 ? 9.781 7.117 7.578 1 97.69 71 SER B O 1
ATOM 1741 N N . ALA B 1 72 ? 9.281 7.598 5.406 1 98.62 72 ALA B N 1
ATOM 1742 C CA . ALA B 1 72 ? 8.703 8.898 5.746 1 98.62 72 ALA B CA 1
ATOM 1743 C C . ALA B 1 72 ? 7.438 9.164 4.934 1 98.62 72 ALA B C 1
ATOM 1745 O O . ALA B 1 72 ? 7.344 8.766 3.773 1 98.62 72 ALA B O 1
ATOM 1746 N N . LEU B 1 73 ? 6.504 9.797 5.598 1 98.69 73 LEU B N 1
ATOM 1747 C CA . LEU B 1 73 ? 5.367 10.406 4.914 1 98.69 73 LEU B CA 1
ATOM 1748 C C . LEU B 1 73 ? 5.566 11.906 4.75 1 98.69 73 LEU B C 1
ATOM 1750 O O . LEU B 1 73 ? 5.848 12.609 5.719 1 98.69 73 LEU B O 1
ATOM 1754 N N . ILE B 1 74 ? 5.426 12.32 3.543 1 98.62 74 ILE B N 1
ATOM 1755 C CA . ILE B 1 74 ? 5.688 13.719 3.213 1 98.62 74 ILE B CA 1
ATOM 1756 C C . ILE B 1 74 ? 4.418 14.367 2.654 1 98.62 74 ILE B C 1
ATOM 1758 O O . ILE B 1 74 ? 3.867 13.898 1.656 1 98.62 74 ILE B O 1
ATOM 1762 N N . ARG B 1 75 ? 3.961 15.367 3.324 1 98.5 75 ARG B N 1
ATOM 1763 C CA . ARG B 1 75 ? 2.832 16.156 2.861 1 98.5 75 ARG B CA 1
ATOM 1764 C C . ARG B 1 75 ? 3.309 17.422 2.143 1 98.5 75 ARG B C 1
ATOM 1766 O O . ARG B 1 75 ? 4.242 18.094 2.598 1 98.5 75 ARG B O 1
ATOM 1773 N N . ILE B 1 76 ? 2.674 17.703 1.037 1 98.5 76 ILE B N 1
ATOM 1774 C CA . ILE B 1 76 ? 3.082 18.844 0.208 1 98.5 76 ILE B CA 1
ATOM 1775 C C . ILE B 1 76 ? 1.903 19.781 0.017 1 98.5 76 ILE B C 1
ATOM 1777 O O . ILE B 1 76 ? 0.833 19.375 -0.438 1 98.5 76 ILE B O 1
ATOM 1781 N N . GLN B 1 77 ? 2.084 20.984 0.45 1 98 77 GLN B N 1
ATOM 1782 C CA . GLN B 1 77 ? 1.146 22.062 0.142 1 98 77 GLN B CA 1
ATOM 1783 C C . GLN B 1 77 ? 1.567 22.812 -1.116 1 98 77 GLN B C 1
ATOM 1785 O O . GLN B 1 77 ? 2.555 23.547 -1.104 1 98 77 GLN B O 1
ATOM 1790 N N . THR B 1 78 ? 0.828 22.562 -2.203 1 96.19 78 THR B N 1
ATOM 1791 C CA . THR B 1 78 ? 1.238 23.172 -3.461 1 96.19 78 THR B CA 1
ATOM 1792 C C . THR B 1 78 ? 0.03 23.719 -4.215 1 96.19 78 THR B C 1
ATOM 1794 O O . THR B 1 78 ? -1.059 23.844 -3.652 1 96.19 78 THR B O 1
ATOM 1797 N N . THR B 1 79 ? 0.261 24.234 -5.348 1 93.25 79 THR B N 1
ATOM 1798 C CA . THR B 1 79 ? -0.793 24.828 -6.168 1 93.25 79 THR B CA 1
ATOM 1799 C C . THR B 1 79 ? -1.107 23.922 -7.363 1 93.25 79 THR B C 1
ATOM 1801 O O . THR B 1 79 ? -0.308 23.062 -7.727 1 93.25 79 THR B O 1
ATOM 1804 N N . HIS B 1 80 ? -2.281 24.141 -7.879 1 93.06 80 HIS B N 1
ATOM 1805 C CA . HIS B 1 80 ? -2.699 23.375 -9.047 1 93.06 80 HIS B CA 1
ATOM 1806 C C . HIS B 1 80 ? -1.671 23.484 -10.172 1 93.06 80 HIS B C 1
ATOM 1808 O O . HIS B 1 80 ? -1.433 22.5 -10.891 1 93.06 80 HIS B O 1
ATOM 1814 N N . ALA B 1 81 ? -0.989 24.609 -10.258 1 93.81 81 ALA B N 1
ATOM 1815 C CA . ALA B 1 81 ? -0.018 24.859 -11.32 1 93.81 81 ALA B CA 1
ATOM 1816 C C . ALA B 1 81 ? 1.194 23.953 -11.188 1 93.81 81 ALA B C 1
ATOM 1818 O O . ALA B 1 81 ? 1.898 23.688 -12.164 1 93.81 81 ALA B O 1
ATOM 1819 N N . GLN B 1 82 ? 1.362 23.422 -10.008 1 95.69 82 GLN B N 1
ATOM 1820 C CA . GLN B 1 82 ? 2.576 22.656 -9.75 1 95.69 82 GLN B CA 1
ATOM 1821 C C . GLN B 1 82 ? 2.291 21.156 -9.773 1 95.69 82 GLN B C 1
ATOM 1823 O O . GLN B 1 82 ? 3.205 20.344 -9.633 1 95.69 82 GLN B O 1
ATOM 1828 N N . ILE B 1 83 ? 1.097 20.766 -10 1 95.81 83 ILE B N 1
ATOM 1829 C CA . ILE B 1 83 ? 0.675 19.375 -9.875 1 95.81 83 ILE B CA 1
ATOM 1830 C C . ILE B 1 83 ? 1.454 18.516 -10.859 1 95.81 83 ILE B C 1
ATOM 1832 O O . ILE B 1 83 ? 2.006 17.469 -10.477 1 95.81 83 ILE B O 1
ATOM 1836 N N . THR B 1 84 ? 1.51 18.938 -12.062 1 96.69 84 THR B N 1
ATOM 1837 C CA . THR B 1 84 ? 2.193 18.156 -13.086 1 96.69 84 THR B CA 1
ATOM 1838 C C . THR B 1 84 ? 3.672 17.984 -12.75 1 96.69 84 THR B C 1
ATOM 1840 O O . THR B 1 84 ? 4.242 16.922 -12.953 1 96.69 84 THR B O 1
ATOM 1843 N N . LYS B 1 85 ? 4.273 19 -12.25 1 97.31 85 LYS B N 1
ATOM 1844 C CA . LYS B 1 85 ? 5.68 18.953 -11.875 1 97.31 85 LYS B CA 1
ATOM 1845 C C . LYS B 1 85 ? 5.902 18.016 -10.695 1 97.31 85 LYS B C 1
ATOM 1847 O O . LYS B 1 85 ? 6.883 17.266 -10.656 1 97.31 85 LYS B O 1
ATOM 1852 N N . CYS B 1 86 ? 5.016 18.062 -9.75 1 97.81 86 CYS B N 1
ATOM 1853 C CA . CYS B 1 86 ? 5.074 17.156 -8.617 1 97.81 86 CYS B CA 1
ATOM 1854 C C . CYS B 1 86 ? 5.008 15.703 -9.086 1 97.81 86 CYS B C 1
ATOM 1856 O O . CYS B 1 86 ? 5.836 14.883 -8.688 1 97.81 86 CYS B O 1
ATOM 1858 N N . LEU B 1 87 ? 4.043 15.469 -9.961 1 97.56 87 LEU B N 1
ATOM 1859 C CA . LEU B 1 87 ? 3.842 14.102 -10.445 1 97.56 87 LEU B CA 1
ATOM 1860 C C . LEU B 1 87 ? 5.07 13.609 -11.203 1 97.56 87 LEU B C 1
ATOM 1862 O O . LEU B 1 87 ? 5.457 12.445 -11.07 1 97.56 87 LEU B O 1
ATOM 1866 N N . LYS B 1 88 ? 5.691 14.461 -11.953 1 97.44 88 LYS B N 1
ATOM 1867 C CA . LYS B 1 88 ? 6.926 14.109 -12.648 1 97.44 88 LYS B CA 1
ATOM 1868 C C . LYS B 1 88 ? 8.039 13.789 -11.664 1 97.44 88 LYS B C 1
ATOM 1870 O O . LYS B 1 88 ? 8.789 12.82 -11.852 1 97.44 88 LYS B O 1
ATOM 1875 N N . ALA B 1 89 ? 8.141 14.586 -10.633 1 97.12 89 ALA B N 1
ATOM 1876 C CA . ALA B 1 89 ? 9.141 14.352 -9.594 1 97.12 89 ALA B CA 1
ATOM 1877 C C . ALA B 1 89 ? 8.914 13 -8.914 1 97.12 89 ALA B C 1
ATOM 1879 O O . ALA B 1 89 ? 9.859 12.234 -8.711 1 97.12 89 ALA B O 1
ATOM 1880 N N . PHE B 1 90 ? 7.605 12.719 -8.594 1 97.5 90 PHE B N 1
ATOM 1881 C CA . PHE B 1 90 ? 7.281 11.453 -7.957 1 97.5 90 PHE B CA 1
ATOM 1882 C C . PHE B 1 90 ? 7.734 10.281 -8.828 1 97.5 90 PHE B C 1
ATOM 1884 O O . PHE B 1 90 ? 8.289 9.305 -8.32 1 97.5 90 PHE B O 1
ATOM 1891 N N . ALA B 1 91 ? 7.484 10.422 -10.117 1 95.69 91 ALA B N 1
ATOM 1892 C CA . ALA B 1 91 ? 7.77 9.352 -11.07 1 95.69 91 ALA B CA 1
ATOM 1893 C C . ALA B 1 91 ? 9.273 9.133 -11.211 1 95.69 91 ALA B C 1
ATOM 1895 O O . ALA B 1 91 ? 9.727 8.008 -11.422 1 95.69 91 ALA B O 1
ATOM 1896 N N . THR B 1 92 ? 10.07 10.141 -11.039 1 94.75 92 THR B N 1
ATOM 1897 C CA . THR B 1 92 ? 11.492 10.078 -11.352 1 94.75 92 THR B CA 1
ATOM 1898 C C . THR B 1 92 ? 12.305 9.727 -10.109 1 94.75 92 THR B C 1
ATOM 1900 O O . THR B 1 92 ? 13.453 9.289 -10.211 1 94.75 92 THR B O 1
ATOM 1903 N N . MET B 1 93 ? 11.812 9.953 -8.922 1 95.5 93 MET B N 1
ATOM 1904 C CA . MET B 1 93 ? 12.516 9.648 -7.68 1 95.5 93 MET B CA 1
ATOM 1905 C C . MET B 1 93 ? 12.203 8.227 -7.215 1 95.5 93 MET B C 1
ATOM 1907 O O . MET B 1 93 ? 11.102 7.965 -6.715 1 95.5 93 MET B O 1
ATOM 1911 N N . PRO B 1 94 ? 13.188 7.375 -7.277 1 93.81 94 PRO B N 1
ATOM 1912 C CA . PRO B 1 94 ? 12.93 5.977 -6.918 1 93.81 94 PRO B CA 1
ATOM 1913 C C . PRO B 1 94 ? 12.594 5.801 -5.438 1 93.81 94 PRO B C 1
ATOM 1915 O O . PRO B 1 94 ? 11.977 4.801 -5.055 1 93.81 94 PRO B O 1
ATOM 1918 N N . GLU B 1 95 ? 12.953 6.777 -4.633 1 96.31 95 GLU B N 1
ATOM 1919 C CA . GLU B 1 95 ? 12.695 6.699 -3.195 1 96.31 95 GLU B CA 1
ATOM 1920 C C . GLU B 1 95 ? 11.211 6.812 -2.889 1 96.31 95 GLU B C 1
ATOM 1922 O O . GLU B 1 95 ? 10.758 6.395 -1.822 1 96.31 95 GLU B O 1
ATOM 1927 N N . ILE B 1 96 ? 10.492 7.484 -3.832 1 97.44 96 ILE B N 1
ATOM 1928 C CA . ILE B 1 96 ? 9.055 7.652 -3.635 1 97.44 96 ILE B CA 1
ATOM 1929 C C . ILE B 1 96 ? 8.32 6.391 -4.09 1 97.44 96 ILE B C 1
ATOM 1931 O O . ILE B 1 96 ? 8.359 6.035 -5.273 1 97.44 96 ILE B O 1
ATOM 1935 N N . ILE B 1 97 ? 7.574 5.793 -3.148 1 95.94 97 ILE B N 1
ATOM 1936 C CA . ILE B 1 97 ? 7.008 4.496 -3.504 1 95.94 97 ILE B CA 1
ATOM 1937 C C . ILE B 1 97 ? 5.484 4.586 -3.521 1 95.94 97 ILE B C 1
ATOM 1939 O O . ILE B 1 97 ? 4.809 3.688 -4.031 1 95.94 97 ILE B O 1
ATOM 1943 N N . GLU B 1 98 ? 4.938 5.602 -2.953 1 96.75 98 GLU B N 1
ATOM 1944 C CA . GLU B 1 98 ? 3.494 5.828 -2.914 1 96.75 98 GLU B CA 1
ATOM 1945 C C . GLU B 1 98 ? 3.164 7.316 -2.969 1 96.75 98 GLU B C 1
ATOM 1947 O O . GLU B 1 98 ? 3.873 8.133 -2.383 1 96.75 98 GLU B O 1
ATOM 1952 N N . ALA B 1 99 ? 2.066 7.633 -3.65 1 98.06 99 ALA B N 1
ATOM 1953 C CA . ALA B 1 99 ? 1.629 9.023 -3.748 1 98.06 99 ALA B CA 1
ATOM 1954 C C . ALA B 1 99 ? 0.111 9.109 -3.877 1 98.06 99 ALA B C 1
ATOM 1956 O O . ALA B 1 99 ? -0.504 8.328 -4.605 1 98.06 99 ALA B O 1
ATOM 1957 N N . HIS B 1 100 ? -0.448 10.023 -3.16 1 97.94 100 HIS B N 1
ATOM 1958 C CA . HIS B 1 100 ? -1.88 10.297 -3.211 1 97.94 100 HIS B CA 1
ATOM 1959 C C . HIS B 1 100 ? -2.152 11.789 -3.32 1 97.94 100 HIS B C 1
ATOM 1961 O O . HIS B 1 100 ? -1.518 12.594 -2.633 1 97.94 100 HIS B O 1
ATOM 1967 N N . ARG B 1 101 ? -3.035 12.148 -4.199 1 98.19 101 ARG B N 1
ATOM 1968 C CA . ARG B 1 101 ? -3.605 13.492 -4.184 1 98.19 101 ARG B CA 1
ATOM 1969 C C . ARG B 1 101 ? -4.797 13.57 -3.234 1 98.19 101 ARG B C 1
ATOM 1971 O O . ARG B 1 101 ? -5.676 12.703 -3.26 1 98.19 101 ARG B O 1
ATOM 1978 N N . ILE B 1 102 ? -4.805 14.672 -2.467 1 98.06 102 ILE B N 1
ATOM 1979 C CA . ILE B 1 102 ? -5.82 14.695 -1.421 1 98.06 102 ILE B CA 1
ATOM 1980 C C . ILE B 1 102 ? -6.445 16.078 -1.334 1 98.06 102 ILE B C 1
ATOM 1982 O O . ILE B 1 102 ? -5.906 17.047 -1.889 1 98.06 102 ILE B O 1
ATOM 1986 N N . THR B 1 103 ? -7.605 16.141 -0.667 1 97.5 103 THR B N 1
ATOM 1987 C CA . THR B 1 103 ? -8.227 17.422 -0.333 1 97.5 103 THR B CA 1
ATOM 1988 C C . THR B 1 103 ? -7.648 17.984 0.963 1 97.5 103 THR B C 1
ATOM 1990 O O . THR B 1 103 ? -6.984 17.266 1.714 1 97.5 103 THR B O 1
ATOM 1993 N N . GLY B 1 104 ? -7.926 19.266 1.202 1 95.25 104 GLY B N 1
ATOM 1994 C CA . GLY B 1 104 ? -7.469 19.906 2.424 1 95.25 104 GLY B CA 1
ATOM 1995 C C . GLY B 1 104 ? -6.305 20.859 2.199 1 95.25 104 GLY B C 1
ATOM 1996 O O . GLY B 1 104 ? -6.094 21.328 1.084 1 95.25 104 GLY B O 1
ATOM 1997 N N . ASP B 1 105 ? -5.551 21.047 3.268 1 92.31 105 ASP B N 1
ATOM 1998 C CA . ASP B 1 105 ? -4.449 22 3.191 1 92.31 105 ASP B CA 1
ATOM 1999 C C . ASP B 1 105 ? -3.305 21.453 2.346 1 92.31 105 ASP B C 1
ATOM 2001 O O . ASP B 1 105 ? -2.619 22.203 1.651 1 92.31 105 ASP B O 1
ATOM 2005 N N . ASP B 1 106 ? -3.156 20.188 2.41 1 95.88 106 ASP B N 1
ATOM 2006 C CA . ASP B 1 106 ? -2.121 19.547 1.614 1 95.88 106 ASP B CA 1
ATOM 2007 C C . ASP B 1 106 ? -2.674 19.078 0.267 1 95.88 106 ASP B C 1
ATOM 2009 O O . ASP B 1 106 ? -3.844 18.703 0.166 1 95.88 106 ASP B O 1
ATOM 2013 N N . CYS B 1 107 ? -1.82 19.062 -0.704 1 97.75 107 CYS B N 1
ATOM 2014 C CA . CYS B 1 107 ? -2.213 18.625 -2.035 1 97.75 107 CYS B CA 1
ATOM 2015 C C . CYS B 1 107 ? -1.829 17.156 -2.258 1 97.75 107 CYS B C 1
ATOM 2017 O O . CYS B 1 107 ? -2.564 16.406 -2.902 1 97.75 107 CYS B O 1
ATOM 2019 N N . PHE B 1 108 ? -0.691 16.859 -1.713 1 98.5 108 PHE B N 1
ATOM 2020 C CA . PHE B 1 108 ? -0.194 15.492 -1.879 1 98.5 108 PHE B CA 1
ATOM 2021 C C . PHE B 1 108 ? 0.3 14.93 -0.551 1 98.5 108 PHE B C 1
ATOM 2023 O O . PHE B 1 108 ? 0.778 15.68 0.306 1 98.5 108 PHE B O 1
ATOM 2030 N N . ILE B 1 109 ? 0.167 13.656 -0.424 1 98.44 109 ILE B N 1
ATOM 2031 C CA . ILE B 1 109 ? 0.934 12.883 0.543 1 98.44 109 ILE B CA 1
ATOM 2032 C C . ILE B 1 109 ? 1.701 11.773 -0.177 1 98.44 109 ILE B C 1
ATOM 2034 O O . ILE B 1 109 ? 1.142 11.062 -1.017 1 98.44 109 ILE B O 1
ATOM 2038 N N . VAL B 1 110 ? 2.986 11.672 0.113 1 98.44 110 VAL B N 1
ATOM 2039 C CA . VAL B 1 110 ? 3.824 10.672 -0.537 1 98.44 110 VAL B CA 1
ATOM 2040 C C . VAL B 1 110 ? 4.609 9.891 0.516 1 98.44 110 VAL B C 1
ATOM 2042 O O . VAL B 1 110 ? 4.887 10.414 1.601 1 98.44 110 VAL B O 1
ATOM 2045 N N . ARG B 1 111 ? 4.871 8.68 0.198 1 98.31 111 ARG B N 1
ATOM 2046 C CA . ARG B 1 111 ? 5.719 7.844 1.045 1 98.31 111 ARG B CA 1
ATOM 2047 C C . ARG B 1 111 ? 7.09 7.633 0.411 1 98.31 111 ARG B C 1
ATOM 2049 O O . ARG B 1 111 ? 7.188 7.227 -0.748 1 98.31 111 ARG B O 1
ATOM 2056 N N . ALA B 1 112 ? 8.086 7.957 1.168 1 98.38 112 ALA B N 1
ATOM 2057 C CA . ALA B 1 112 ? 9.461 7.742 0.734 1 98.38 112 ALA B CA 1
ATOM 2058 C C . ALA B 1 112 ? 10.172 6.727 1.626 1 98.38 112 ALA B C 1
ATOM 2060 O O . ALA B 1 112 ? 9.992 6.73 2.846 1 98.38 112 ALA B O 1
ATOM 2061 N N . VAL B 1 113 ? 10.945 5.891 1.041 1 97.25 113 VAL B N 1
ATOM 2062 C CA . VAL B 1 113 ? 11.773 4.945 1.781 1 97.25 113 VAL B CA 1
ATOM 2063 C C . VAL B 1 113 ? 13.234 5.078 1.335 1 97.25 113 VAL B C 1
ATOM 2065 O O . VAL B 1 113 ? 13.516 5.141 0.137 1 97.25 113 VAL B O 1
ATOM 2068 N N . VAL B 1 114 ? 14.109 5.207 2.334 1 96.62 114 VAL B N 1
ATOM 2069 C CA . VAL B 1 114 ? 15.531 5.406 2.047 1 96.62 114 VAL B CA 1
ATOM 2070 C C . VAL B 1 114 ? 16.375 4.617 3.043 1 96.62 114 VAL B C 1
ATOM 2072 O O . VAL B 1 114 ? 15.859 4.121 4.047 1 96.62 114 VAL B O 1
ATOM 2075 N N . GLN B 1 115 ? 17.625 4.504 2.73 1 94.12 115 GLN B N 1
ATOM 2076 C CA . GLN B 1 115 ? 18.562 3.816 3.6 1 94.12 115 GLN B CA 1
ATOM 2077 C C . GLN B 1 115 ? 19.188 4.781 4.605 1 94.12 115 GLN B C 1
ATOM 2079 O O . GLN B 1 115 ? 19.422 4.418 5.758 1 94.12 115 GLN B O 1
ATOM 2084 N N . ARG B 1 116 ? 19.469 6.016 4.125 1 94.94 116 ARG B N 1
ATOM 2085 C CA . ARG B 1 116 ? 20.172 7.004 4.941 1 94.94 116 ARG B CA 1
ATOM 2086 C C . ARG B 1 116 ? 19.391 8.312 4.996 1 94.94 116 ARG B C 1
ATOM 2088 O O . ARG B 1 116 ? 18.734 8.695 4.031 1 94.94 116 ARG B O 1
ATOM 2095 N N . MET B 1 117 ? 19.531 9.008 6.09 1 96.56 117 MET B N 1
ATOM 2096 C CA . MET B 1 117 ? 18.844 10.273 6.309 1 96.56 117 MET B CA 1
ATOM 2097 C C . MET B 1 117 ? 19.234 11.297 5.242 1 96.56 117 MET B C 1
ATOM 2099 O O . MET B 1 117 ? 18.406 12.109 4.828 1 96.56 117 MET B O 1
ATOM 2103 N N . LYS B 1 118 ? 20.453 11.242 4.805 1 97.06 118 LYS B N 1
ATOM 2104 C CA . LYS B 1 118 ? 20.922 12.18 3.789 1 97.06 118 LYS B CA 1
ATOM 2105 C C . LYS B 1 118 ? 20.094 12.047 2.506 1 97.06 118 LYS B C 1
ATOM 2107 O O . LYS B 1 118 ? 19.828 13.039 1.827 1 97.06 118 LYS B O 1
ATOM 2112 N N . GLN B 1 119 ? 19.781 10.828 2.15 1 96.5 119 GLN B N 1
ATOM 2113 C CA . GLN B 1 119 ? 18.938 10.594 0.985 1 96.5 119 GLN B CA 1
ATOM 2114 C C . GLN B 1 119 ? 17.547 11.195 1.186 1 96.5 119 GLN B C 1
ATOM 2116 O O . GLN B 1 119 ? 16.953 11.734 0.248 1 96.5 119 GLN B O 1
ATOM 2121 N N . LEU B 1 120 ? 17 11.117 2.445 1 97.88 120 LEU B N 1
ATOM 2122 C CA . LEU B 1 120 ? 15.703 11.727 2.738 1 97.88 120 LEU B CA 1
ATOM 2123 C C . LEU B 1 120 ? 15.773 13.242 2.615 1 97.88 120 LEU B C 1
ATOM 2125 O O . LEU B 1 120 ? 14.852 13.867 2.086 1 97.88 120 LEU B O 1
ATOM 2129 N N . GLU B 1 121 ? 16.859 13.75 3.111 1 98.06 121 GLU B N 1
ATOM 2130 C CA . GLU B 1 121 ? 17.062 15.188 2.965 1 98.06 121 GLU B CA 1
ATOM 2131 C C . GLU B 1 121 ? 17 15.609 1.5 1 98.06 121 GLU B C 1
ATOM 2133 O O . GLU B 1 121 ? 16.344 16.609 1.166 1 98.06 121 GLU B O 1
ATOM 2138 N N . THR B 1 122 ? 17.641 14.836 0.675 1 97.69 122 THR B N 1
ATOM 2139 C CA . THR B 1 122 ? 17.656 15.117 -0.755 1 97.69 122 THR B CA 1
ATOM 2140 C C . THR B 1 122 ? 16.234 15.07 -1.325 1 97.69 122 THR B C 1
ATOM 2142 O O . THR B 1 122 ? 15.852 15.922 -2.123 1 97.69 122 THR B O 1
ATOM 2145 N N . VAL B 1 123 ? 15.469 14.117 -0.933 1 98.06 123 VAL B N 1
ATOM 2146 C CA . VAL B 1 123 ? 14.094 13.969 -1.393 1 98.06 123 VAL B CA 1
ATOM 2147 C C . VAL B 1 123 ? 13.266 15.172 -0.948 1 98.06 123 VAL B C 1
ATOM 2149 O O . VAL B 1 123 ? 12.555 15.773 -1.754 1 98.06 123 VAL B O 1
ATOM 2152 N N . VAL B 1 124 ? 13.367 15.508 0.33 1 98.38 124 VAL B N 1
ATOM 2153 C CA . VAL B 1 124 ? 12.602 16.609 0.906 1 98.38 124 VAL B CA 1
ATOM 2154 C C . VAL B 1 124 ? 12.953 17.906 0.199 1 98.38 124 VAL B C 1
ATOM 2156 O O . VAL B 1 124 ? 12.062 18.688 -0.151 1 98.38 124 VAL B O 1
ATOM 2159 N N . ASP B 1 125 ? 14.25 18.109 -0.036 1 98 125 ASP B N 1
ATOM 2160 C CA . ASP B 1 125 ? 14.695 19.328 -0.716 1 98 125 ASP B CA 1
ATOM 2161 C C . ASP B 1 125 ? 14.117 19.406 -2.125 1 98 125 ASP B C 1
ATOM 2163 O O . ASP B 1 125 ? 13.695 20.484 -2.562 1 98 125 ASP B O 1
ATOM 2167 N N . ALA B 1 126 ? 14.133 18.328 -2.797 1 97.88 126 ALA B N 1
ATOM 2168 C CA . ALA B 1 126 ? 13.602 18.297 -4.16 1 97.88 126 ALA B CA 1
ATOM 2169 C C . ALA B 1 126 ? 12.109 18.625 -4.176 1 97.88 126 ALA B C 1
ATOM 2171 O O . ALA B 1 126 ? 11.641 19.344 -5.062 1 97.88 126 ALA B O 1
ATOM 2172 N N . LEU B 1 127 ? 11.375 18.156 -3.211 1 98.06 127 LEU B N 1
ATOM 2173 C CA . LEU B 1 127 ? 9.93 18.344 -3.174 1 98.06 127 LEU B CA 1
ATOM 2174 C C . LEU B 1 127 ? 9.578 19.734 -2.672 1 98.06 127 LEU B C 1
ATOM 2176 O O . LEU B 1 127 ? 8.555 20.297 -3.051 1 98.06 127 LEU B O 1
ATOM 2180 N N . ALA B 1 128 ? 10.477 20.266 -1.874 1 97.62 128 ALA B N 1
ATOM 2181 C CA . ALA B 1 128 ? 10.242 21.578 -1.288 1 97.62 128 ALA B CA 1
ATOM 2182 C C . ALA B 1 128 ? 10.242 22.656 -2.361 1 97.62 128 ALA B C 1
ATOM 2184 O O . ALA B 1 128 ? 9.773 23.781 -2.123 1 97.62 128 ALA B O 1
ATOM 2185 N N . ARG B 1 129 ? 10.688 22.359 -3.521 1 96.75 129 ARG B N 1
ATOM 2186 C CA . ARG B 1 129 ? 10.688 23.297 -4.645 1 96.75 129 ARG B CA 1
ATOM 2187 C C . ARG B 1 129 ? 9.266 23.578 -5.117 1 96.75 129 ARG B C 1
ATOM 2189 O O . ARG B 1 129 ? 9.023 24.562 -5.809 1 96.75 129 ARG B O 1
ATOM 2196 N N . PHE B 1 130 ? 8.391 22.719 -4.727 1 97.44 130 PHE B N 1
ATOM 2197 C CA . PHE B 1 130 ? 7.031 22.844 -5.242 1 97.44 130 PHE B CA 1
ATOM 2198 C C . PHE B 1 130 ? 6.121 23.5 -4.211 1 97.44 130 PHE B C 1
ATOM 2200 O O . PHE B 1 130 ? 4.941 23.75 -4.484 1 97.44 130 PHE B O 1
ATOM 2207 N N . GLY B 1 131 ? 6.617 23.734 -2.98 1 96.56 131 GLY B N 1
ATOM 2208 C CA . GLY B 1 131 ? 5.863 24.344 -1.893 1 96.56 131 GLY B CA 1
ATOM 2209 C C . GLY B 1 131 ? 6.258 23.812 -0.527 1 96.56 131 GLY B C 1
ATOM 2210 O O . GLY B 1 131 ? 7.176 22.984 -0.414 1 96.56 131 GLY B O 1
ATOM 2211 N N . PRO B 1 132 ? 5.582 24.297 0.443 1 97.56 132 PRO B N 1
ATOM 2212 C CA . PRO B 1 132 ? 5.867 23.812 1.799 1 97.56 132 PRO B CA 1
ATOM 2213 C C . PRO B 1 132 ? 5.684 22.312 1.945 1 97.56 132 PRO B C 1
ATOM 2215 O O . PRO B 1 132 ? 4.738 21.734 1.393 1 97.56 132 PRO B O 1
ATOM 2218 N N . VAL B 1 133 ? 6.605 21.719 2.748 1 97.69 133 VAL B N 1
ATOM 2219 C CA . VAL B 1 133 ? 6.559 20.281 2.965 1 97.69 133 VAL B CA 1
ATOM 2220 C C . VAL B 1 133 ? 6.594 19.984 4.461 1 97.69 133 VAL B C 1
ATOM 2222 O O . VAL B 1 133 ? 7.273 20.672 5.223 1 97.69 133 VAL B O 1
ATOM 2225 N N . THR B 1 134 ? 5.82 19.094 4.848 1 97.94 134 THR B N 1
ATOM 2226 C CA . THR B 1 134 ? 5.883 18.531 6.191 1 97.94 134 THR B CA 1
ATOM 2227 C C . THR B 1 134 ? 6.273 17.062 6.137 1 97.94 134 THR B C 1
ATOM 2229 O O . THR B 1 134 ? 5.617 16.266 5.465 1 97.94 134 THR B O 1
ATOM 2232 N N . THR B 1 135 ? 7.355 16.734 6.82 1 98.19 135 THR B N 1
ATOM 2233 C CA . THR B 1 135 ? 7.887 15.383 6.773 1 98.19 135 THR B CA 1
ATOM 2234 C C . THR B 1 135 ? 7.707 14.688 8.117 1 98.19 135 THR B C 1
ATOM 2236 O O . THR B 1 135 ? 8.078 15.234 9.156 1 98.19 135 THR B O 1
ATOM 2239 N N . SER B 1 136 ? 7.102 13.555 8.102 1 98.44 136 SER B N 1
ATOM 2240 C CA . SER B 1 136 ? 6.961 12.719 9.289 1 98.44 136 SER B CA 1
ATOM 2241 C C . SER B 1 136 ? 7.656 11.375 9.109 1 98.44 136 SER B C 1
ATOM 2243 O O . SER B 1 136 ? 7.43 10.68 8.117 1 98.44 136 SER B O 1
ATOM 2245 N N . ILE B 1 137 ? 8.484 11.039 10.07 1 98.31 137 ILE B N 1
ATOM 2246 C CA . ILE B 1 137 ? 9.117 9.727 10.055 1 98.31 137 ILE B CA 1
ATOM 2247 C C . ILE B 1 137 ? 8.102 8.664 10.484 1 98.31 137 ILE B C 1
ATOM 2249 O O . ILE B 1 137 ? 7.34 8.875 11.43 1 98.31 137 ILE B O 1
ATOM 2253 N N . VAL B 1 138 ? 8.062 7.59 9.719 1 98.12 138 VAL B N 1
ATOM 2254 C CA . VAL B 1 138 ? 7.219 6.461 10.094 1 98.12 138 VAL B CA 1
ATOM 2255 C C . VAL B 1 138 ? 7.902 5.645 11.18 1 98.12 138 VAL B C 1
ATOM 2257 O O . VAL B 1 138 ? 8.977 5.07 10.961 1 98.12 138 VAL B O 1
ATOM 2260 N N . LEU B 1 139 ? 7.262 5.617 12.297 1 96.56 139 LEU B N 1
ATOM 2261 C CA . LEU B 1 139 ? 7.812 4.875 13.43 1 96.56 139 LEU B CA 1
ATOM 2262 C C . LEU B 1 139 ? 7.434 3.4 13.352 1 96.56 139 LEU B C 1
ATOM 2264 O O . LEU B 1 139 ? 8.219 2.531 13.734 1 96.56 139 LEU B O 1
ATOM 2268 N N . ALA B 1 140 ? 6.258 3.18 12.859 1 95.19 140 ALA B N 1
ATOM 2269 C CA . ALA B 1 140 ? 5.746 1.819 12.711 1 95.19 140 ALA B CA 1
ATOM 2270 C C . ALA B 1 140 ? 4.645 1.759 11.664 1 95.19 140 ALA B C 1
ATOM 2272 O O . ALA B 1 140 ? 3.848 2.693 11.531 1 95.19 140 ALA B O 1
ATOM 2273 N N . SER B 1 141 ? 4.734 0.756 10.875 1 95 141 SER B N 1
ATOM 2274 C CA . SER B 1 141 ? 3.633 0.411 9.977 1 95 141 SER B CA 1
ATOM 2275 C C . SER B 1 141 ? 2.934 -0.866 10.43 1 95 141 SER B C 1
ATOM 2277 O O . SER B 1 141 ? 3.588 -1.827 10.844 1 95 141 SER B O 1
ATOM 2279 N N . TYR B 1 142 ? 1.649 -0.816 10.336 1 93 142 TYR B N 1
ATOM 2280 C CA . TYR B 1 142 ? 0.883 -1.988 10.742 1 93 142 TYR B CA 1
ATOM 2281 C C . TYR B 1 142 ? 0.399 -2.773 9.531 1 93 142 TYR B C 1
ATOM 2283 O O . TYR B 1 142 ? 0.234 -2.213 8.445 1 93 142 TYR B O 1
ATOM 2291 N N . PRO B 1 143 ? 0.252 -4.141 9.703 1 88.44 143 PRO B N 1
ATOM 2292 C CA . PRO B 1 143 ? -0.144 -4.961 8.555 1 88.44 143 PRO B CA 1
ATOM 2293 C C . PRO B 1 143 ? -1.41 -4.453 7.871 1 88.44 143 PRO B C 1
ATOM 2295 O O . PRO B 1 143 ? -2.41 -4.176 8.539 1 88.44 143 PRO B O 1
ATOM 2298 N N . PRO B 1 144 ? -1.299 -4.281 6.582 1 91 144 PRO B N 1
ATOM 2299 C CA . PRO B 1 144 ? -2.496 -3.85 5.855 1 91 144 PRO B CA 1
ATOM 2300 C C . PRO B 1 144 ? -3.631 -4.871 5.93 1 91 144 PRO B C 1
ATOM 2302 O O . PRO B 1 144 ? -3.379 -6.07 6.074 1 91 144 PRO B O 1
ATOM 2305 N N . LYS B 1 145 ? -4.91 -4.355 5.809 1 93.12 145 LYS B N 1
ATOM 2306 C CA . LYS B 1 145 ? -6.086 -5.223 5.82 1 93.12 145 LYS B CA 1
ATOM 2307 C C . LYS B 1 145 ? -6.691 -5.34 4.426 1 93.12 145 LYS B C 1
ATOM 2309 O O . LYS B 1 145 ? -6.746 -4.359 3.682 1 93.12 145 LYS B O 1
ATOM 2314 N N . ALA B 1 146 ? -7.125 -6.508 4.148 1 92.69 146 ALA B N 1
ATOM 2315 C CA . ALA B 1 146 ? -7.812 -6.758 2.887 1 92.69 146 ALA B CA 1
ATOM 2316 C C . ALA B 1 146 ? -9.133 -5.988 2.816 1 92.69 146 ALA B C 1
ATOM 2318 O O . ALA B 1 146 ? -9.828 -5.852 3.822 1 92.69 146 ALA B O 1
ATOM 2319 N N . ILE B 1 147 ? -9.367 -5.496 1.631 1 93.94 147 ILE B N 1
ATOM 2320 C CA . ILE B 1 147 ? -10.695 -4.953 1.367 1 93.94 147 ILE B CA 1
ATOM 2321 C C . ILE B 1 147 ? -11.695 -6.098 1.233 1 93.94 147 ILE B C 1
ATOM 2323 O O . ILE B 1 147 ? -11.484 -7.027 0.452 1 93.94 147 ILE B O 1
ATOM 2327 N N . GLY B 1 148 ? -12.68 -6.035 2.066 1 90.44 148 GLY B N 1
ATOM 2328 C CA . GLY B 1 148 ? -13.617 -7.148 2.084 1 90.44 148 GLY B CA 1
ATOM 2329 C C . GLY B 1 148 ? -15.039 -6.734 1.744 1 90.44 148 GLY B C 1
ATOM 2330 O O . GLY B 1 148 ? -15.305 -5.559 1.497 1 90.44 148 GLY B O 1
ATOM 2331 N N . GLU B 1 149 ? -15.883 -7.738 1.734 1 85.44 149 GLU B N 1
ATOM 2332 C CA . GLU B 1 149 ? -17.297 -7.508 1.445 1 85.44 149 GLU B CA 1
ATOM 2333 C C . GLU B 1 149 ? -17.953 -6.684 2.545 1 85.44 149 GLU B C 1
ATOM 2335 O O . GLU B 1 149 ? -17.609 -6.816 3.721 1 85.44 149 GLU B O 1
ATOM 2340 N N . ILE B 1 150 ? -18.734 -5.656 2.078 1 72.75 150 ILE B N 1
ATOM 2341 C CA . ILE B 1 150 ? -19.484 -4.902 3.07 1 72.75 150 ILE B CA 1
ATOM 2342 C C . ILE B 1 150 ? -20.562 -5.797 3.682 1 72.75 150 ILE B C 1
ATOM 2344 O O . ILE B 1 150 ? -21.391 -6.363 2.961 1 72.75 150 ILE B O 1
ATOM 2348 N N . ARG B 1 151 ? -20.359 -6.258 4.875 1 60.78 151 ARG B N 1
ATOM 2349 C CA . ARG B 1 151 ? -21.438 -7.016 5.52 1 60.78 151 ARG B CA 1
ATOM 2350 C C . ARG B 1 151 ? -22.547 -6.09 6.004 1 60.78 151 ARG B C 1
ATOM 2352 O O . ARG B 1 151 ? -22.281 -4.938 6.363 1 60.78 151 ARG B O 1
#

Sequence (302 aa):
MKPKAVELDRLDWRILEVLQTHARVTNTELGKQIGLSQPAVSARIRRLEEQGVIEGYSARINPELAGRDISALIRIQTTHAQITKCLKAFATMPEIIEAHRITGDDCFIVRAVVQRMKQLETVVDALARFGPVTTSIVLASYPPKAIGEIRMKPKAVELDRLDWRILEVLQTHARVTNTELGKQIGLSQPAVSARIRRLEEQGVIEGYSARINPELAGRDISALIRIQTTHAQITKCLKAFATMPEIIEAHRITGDDCFIVRAVVQRMKQLETVVDALARFGPVTTSIVLASYPPKAIGEIR

Solvent-accessible surface area (backbone atoms only — not comparable to full-atom values): 16050 Å² total; per-residue (Å²): 126,78,78,72,58,52,91,72,53,72,66,55,41,54,51,49,46,46,25,38,64,41,40,69,61,46,50,59,58,51,9,65,74,72,74,43,52,40,69,56,41,48,51,49,52,50,49,38,39,74,70,44,29,40,70,45,34,20,40,40,68,34,47,45,35,65,49,25,65,39,39,31,42,37,35,30,34,57,50,81,88,41,46,68,59,50,52,51,48,49,72,69,36,74,42,40,32,39,43,33,34,34,46,75,83,36,38,35,42,31,34,34,47,28,62,47,69,69,57,47,51,52,52,52,56,62,53,41,75,58,31,59,65,48,76,21,47,50,76,42,76,49,85,68,47,67,78,68,75,87,124,126,81,79,70,58,52,91,72,52,72,66,54,42,53,50,49,47,47,27,39,63,40,40,69,60,47,51,58,60,50,9,65,76,72,73,43,52,41,70,56,42,47,51,50,52,50,49,36,40,74,70,44,28,40,70,44,32,21,41,40,68,33,48,45,38,65,49,24,66,39,37,32,43,36,35,31,33,56,51,83,89,40,46,68,60,51,53,52,49,48,74,69,36,74,43,40,32,38,44,32,34,35,46,75,83,36,38,33,43,32,34,35,46,30,62,46,68,68,58,46,50,51,51,52,56,62,52,41,76,56,30,58,66,47,79,22,46,50,77,41,76,51,86,67,46,66,77,68,75,87,124

Foldseek 3Di:
DPQDDDDDDPLLQLLQQCCVVPVPDQLCRSCVVRVHHSVVSVVSVVVCVVSCVDVDDDDDDDLCVVQQVWKKKKFFQADPVCVVVLVVLLVVDPQWDDKDADDDRTGMITMGTHNDVVVVVVSLVVRCVRHDMDMDIDPDDDDDHGDGDDD/DPQDDDDDDPLLQLLQQCCVVPVPDQLCRSCVVRVHHSVVSVVSVVVCVVSCVDVDDDDDDDLCVVQQVWKKKKFFQADPVCVVVLVVLLVVDPQWDDKDADDDRTGMITMGTHNDVVVVVVSLVVRCVRHDMDMDIDPDDDDDHGDGDDD

Radius of gyration: 19.81 Å; Cα contacts (8 Å, |Δi|>4): 562; chains: 2; bounding box: 45×51×44 Å

InterPro domains:
  IPR000485 AsnC-type HTH domain [PR00033] (8-24)
  IPR000485 AsnC-type HTH domain [PR00033] (24-35)
  IPR000485 AsnC-type HTH domain [PR00033] (35-54)
  IPR000485 AsnC-type HTH domain [PS50956] (8-69)
  IPR011008 Dimeric alpha-beta barrel [SSF54909] (70-142)
  IPR011991 ArsR-like helix-turn-helix domain [cd00090] (14-57)
  IPR019885 Transcription regulator HTH, AsnC-type, conserved site [PS00519] (26-52)
  IPR019887 Transcription regulator AsnC/Lrp, ligand binding domain [PF01037] (71-142)
  IPR019888 Transcription regulator AsnC-like [SM00344] (8-114)
  IPR036388 Winged helix-like DNA-binding domain superfamily [G3DSA:1.10.10.10] (1-59)
  IPR036390 Winged helix DNA-binding domain superfamily [SSF46785] (7-67)

Organism: Ralstonia nicotianae (strain ATCC BAA-1114 / GMI1000) (NCBI:txid267608)

Secondary structure (DSSP, 8-state):
---------HHHHHHHHHHHH-TT--HHHHHHHHT--HHHHHHHHHHHHHTTSEEEEEEEE-TTTTT--EEEEEEE---GGGHHHHHHHHHH-TTEEEEEEESSS-SEEEEEEESSHHHHHHHHHHHHTTS-EEEEEEEEEPPP-------/---PPP---HHHHHHHHHHHH-TT--HHHHHHHHT--HHHHHHHHHHHHHTTSEEEEEEEE-TTTTT--EEEEEEE---GGGHHHHHHHHHH-TTEEEEEEESSS-SEEEEEEESSHHHHHHHHHHHHTTS-EEEEEEEEEPPP-------

Nearest PDB structures (foldseek):
  7fby-assembly1_A  TM=9.078E-01  e=4.410E-14  Pyrococcus horikoshii OT3
  2cfx-assembly1_C  TM=9.328E-01  e=2.214E-13  Bacillus subtilis
  8q90-assembly1_B  TM=9.185E-01  e=1.112E-12  Haloferax mediterranei
  2zny-assembly2_C  TM=9.179E-01  e=4.313E-12  Pyrococcus horikoshii
  2dbb-assembly1_B  TM=8.666E-01  e=3.871E-11  Pyrococcus horikoshii OT3

pLDDT: mean 94.13, std 8.33, range [39.5, 98.69]